Protein AF-0000000067791675 (afdb_homodimer)

Sequence (268 aa):
MSKIFNEELAVIEAAAIAYLTAFNRADIPAVIATYTDDGVLMGPGRPAAVGKDELAEVYLSVFETVGFDMAYEIKEVVQTSADWAFVRSATEGTETNKATGVVTPAAYQELFLLRKSATGSWQTARYCTSKISPMSKIFNEELAVIEAAAIAYLTAFNRADIPAVIATYTDDGVLMGPGRPAAVGKDELAEVYLSVFETVGFDMAYEIKEVVQTSADWAFVRSATEGTETNKATGVVTPAAYQELFLLRKSATGSWQTARYCTSKISP

Organism: Pectobacterium atrosepticum (strain SCRI 1043 / ATCC BAA-672) (NCBI:txid218491)

Solvent-accessible surface area (backbone atoms only — not comparable to full-atom values): 13708 Å² total; per-residue (Å²): 128,77,79,72,76,55,63,65,56,56,54,50,46,47,40,55,47,48,32,56,53,22,53,50,65,65,35,61,71,56,36,54,66,34,35,36,75,74,14,32,41,35,40,64,63,38,75,70,27,66,22,56,70,43,39,51,53,51,53,50,54,49,57,67,45,37,43,62,51,64,47,77,44,80,74,47,73,45,75,74,43,98,45,34,31,38,36,35,36,35,33,39,40,36,35,28,37,59,88,78,63,52,72,42,68,37,32,37,40,39,42,36,34,31,35,45,44,97,88,65,49,59,22,34,38,38,36,34,31,16,45,22,50,121,127,76,81,72,77,56,63,64,55,54,53,53,47,47,38,55,47,48,31,55,54,21,54,50,66,66,34,61,71,56,35,55,66,33,34,36,76,72,13,32,41,35,40,65,62,38,73,70,28,67,20,55,70,42,39,52,54,50,52,51,54,49,58,68,45,37,42,60,52,62,47,77,45,81,73,48,72,46,75,75,43,97,45,33,31,39,36,34,35,35,35,39,40,37,35,27,35,60,88,78,62,53,73,44,63,35,32,38,39,38,43,37,33,30,37,45,45,96,88,65,48,60,22,34,37,37,37,35,32,17,46,24,48,119

pLDDT: mean 95.32, std 11.19, range [34.38, 99.0]

Structure (mmCIF, N/CA/C/O backbone):
data_AF-0000000067791675-model_v1
#
loop_
_entity.id
_entity.type
_entity.pdbx_description
1 polymer 'SnoaL-like domain-containing protein'
#
loop_
_atom_site.group_PDB
_atom_site.id
_atom_site.type_symbol
_atom_site.label_atom_id
_atom_site.label_alt_id
_atom_site.label_comp_id
_atom_site.label_asym_id
_atom_site.label_entity_id
_atom_site.label_seq_id
_atom_site.pdbx_P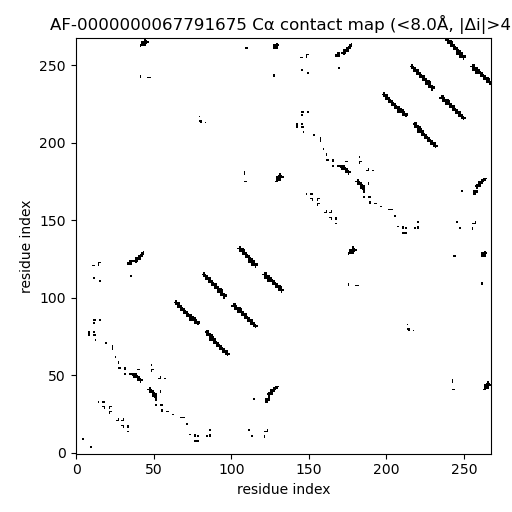DB_ins_code
_atom_site.Cartn_x
_atom_site.Cartn_y
_atom_site.Cartn_z
_atom_site.occupancy
_atom_site.B_iso_or_equiv
_atom_site.auth_seq_id
_atom_site.auth_comp_id
_atom_site.auth_asym_id
_atom_site.auth_atom_id
_atom_site.pdbx_PDB_model_num
ATOM 1 N N . MET A 1 1 ? -5.262 9.297 34.062 1 34.38 1 MET A N 1
ATOM 2 C CA . MET A 1 1 ? -5.359 10.242 32.969 1 34.38 1 MET A CA 1
ATOM 3 C C . MET A 1 1 ? -6.332 9.734 31.891 1 34.38 1 MET A C 1
ATOM 5 O O . MET A 1 1 ? -6.211 8.602 31.422 1 34.38 1 MET A O 1
ATOM 9 N N . SER A 1 2 ? -7.551 10.062 31.875 1 36.41 2 SER A N 1
ATOM 10 C CA . SER A 1 2 ? -8.688 9.562 31.094 1 36.41 2 SER A CA 1
ATOM 11 C C . SER A 1 2 ? -8.312 9.359 29.625 1 36.41 2 SER A C 1
ATOM 13 O O . SER A 1 2 ? -7.68 10.227 29.016 1 36.41 2 SER A O 1
ATOM 15 N 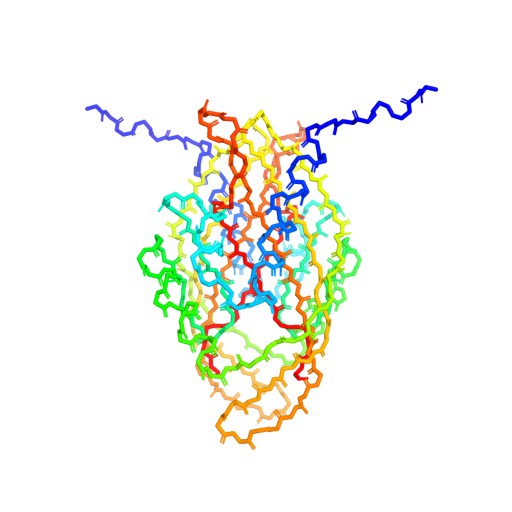N . LYS A 1 3 ? -7.84 8.258 29.156 1 43.16 3 LYS A N 1
ATOM 16 C CA . LYS A 1 3 ? -7.508 8.055 27.75 1 43.16 3 LYS A CA 1
ATOM 17 C C . LYS A 1 3 ? -8.398 8.898 26.844 1 43.16 3 LYS A C 1
ATOM 19 O O . LYS A 1 3 ? -9.609 8.672 26.781 1 43.16 3 LYS A O 1
ATOM 24 N N . ILE A 1 4 ? -8.367 10.305 26.875 1 47.31 4 ILE A N 1
ATOM 25 C CA . ILE A 1 4 ? -9.18 11.211 26.062 1 47.31 4 ILE A CA 1
ATOM 26 C C . ILE A 1 4 ? -9.469 10.57 24.719 1 47.31 4 ILE A C 1
ATOM 28 O O . ILE A 1 4 ? -8.547 10.18 23.984 1 47.31 4 ILE A O 1
ATOM 32 N N . PHE A 1 5 ? -10.586 9.906 24.656 1 56.88 5 PHE A N 1
ATOM 33 C CA . PHE A 1 5 ? -11.188 9.422 23.422 1 56.88 5 PHE A CA 1
ATOM 34 C C . PHE A 1 5 ? -11.031 10.445 22.312 1 56.88 5 PHE A C 1
ATOM 36 O O . PHE A 1 5 ? -11.484 11.578 22.438 1 56.88 5 PHE A O 1
ATOM 43 N N . ASN A 1 6 ? -9.805 10.422 21.547 1 78.56 6 ASN A N 1
ATOM 44 C CA . ASN A 1 6 ? -9.641 11.297 20.391 1 78.56 6 ASN A CA 1
ATOM 45 C C . ASN A 1 6 ? -10.719 11.047 19.344 1 78.56 6 ASN A C 1
ATOM 47 O O . ASN A 1 6 ? -10.625 10.094 18.562 1 78.56 6 ASN A O 1
ATOM 51 N N . GLU A 1 7 ? -11.867 11.633 19.562 1 89.62 7 GLU A N 1
ATOM 52 C CA . GLU A 1 7 ? -13.039 11.516 18.688 1 89.62 7 GLU A CA 1
ATOM 53 C C . GLU A 1 7 ? -12.633 11.531 17.219 1 89.62 7 GLU A C 1
ATOM 55 O O . GLU A 1 7 ? -13.219 10.812 16.406 1 89.62 7 GLU A O 1
ATOM 60 N N . GLU A 1 8 ? -11.641 12.211 16.938 1 94.06 8 GLU A N 1
ATOM 61 C CA . GLU A 1 8 ? -11.211 12.32 15.547 1 94.06 8 GLU A CA 1
ATOM 62 C C . GLU A 1 8 ? -10.633 11 15.047 1 94.06 8 GLU A C 1
ATOM 64 O O . GLU A 1 8 ? -10.875 10.594 13.914 1 94.06 8 GLU A O 1
ATOM 69 N N . LEU A 1 9 ? -9.875 10.305 15.906 1 97.12 9 LEU A N 1
ATOM 70 C CA . LEU A 1 9 ? -9.312 9.008 15.539 1 97.12 9 LEU A CA 1
ATOM 71 C C . LEU A 1 9 ? -10.414 7.984 15.297 1 97.12 9 LEU A C 1
ATOM 73 O O . LEU A 1 9 ? -10.297 7.137 14.414 1 97.12 9 LEU A O 1
ATOM 77 N N . ALA A 1 10 ? -11.422 8.086 16.094 1 97.06 10 ALA A N 1
ATOM 78 C CA . ALA A 1 10 ? -12.539 7.168 15.898 1 97.06 10 ALA A CA 1
ATOM 79 C C . ALA A 1 10 ? -13.219 7.398 14.555 1 97.06 10 ALA A C 1
ATOM 81 O O . ALA A 1 10 ? -13.656 6.449 13.898 1 97.06 10 ALA A O 1
ATOM 82 N N . VAL A 1 11 ? -13.375 8.609 14.125 1 97.31 11 VAL A N 1
ATOM 83 C CA . VAL A 1 11 ? -14.008 8.945 12.852 1 97.31 11 VAL A CA 1
ATOM 84 C C . VAL A 1 11 ? -13.117 8.477 11.703 1 97.31 11 VAL A C 1
ATOM 86 O O . VAL A 1 11 ? -13.617 7.965 10.695 1 97.31 11 VAL A O 1
ATOM 89 N N . ILE A 1 12 ? -11.812 8.633 11.82 1 98.5 12 ILE A N 1
ATOM 90 C CA . ILE A 1 12 ? -10.859 8.172 10.82 1 98.5 12 ILE A CA 1
ATOM 91 C C . ILE A 1 12 ? -10.945 6.652 10.688 1 98.5 12 ILE A C 1
ATOM 93 O O . ILE A 1 12 ? -11.031 6.125 9.57 1 98.5 12 ILE A O 1
ATOM 97 N N . GLU A 1 13 ? -10.93 6.008 11.828 1 98.69 13 GLU A N 1
ATOM 98 C CA . GLU A 1 13 ? -11.055 4.555 11.828 1 98.69 13 GLU A CA 1
ATOM 99 C C . GLU A 1 13 ? -12.359 4.117 11.156 1 98.69 13 GLU A C 1
ATOM 101 O O . GLU A 1 13 ? -12.367 3.17 10.367 1 98.69 13 GLU A O 1
ATOM 106 N N . ALA A 1 14 ? -13.422 4.75 11.445 1 98.56 14 ALA A N 1
ATOM 107 C CA . ALA A 1 14 ? -14.734 4.422 10.898 1 98.56 14 ALA A CA 1
ATOM 108 C C . ALA A 1 14 ? -14.75 4.566 9.383 1 98.56 14 ALA A C 1
ATOM 110 O O . ALA A 1 14 ? -15.43 3.812 8.688 1 98.56 14 ALA A O 1
ATOM 111 N N . ALA A 1 15 ? -14.023 5.523 8.859 1 98.81 15 ALA A N 1
ATOM 112 C CA . ALA A 1 15 ? -13.945 5.703 7.41 1 98.81 15 ALA A CA 1
ATOM 113 C C . ALA A 1 15 ? -13.312 4.488 6.738 1 98.81 15 ALA A C 1
ATOM 115 O O . ALA A 1 15 ? -13.789 4.023 5.699 1 98.81 15 ALA A O 1
ATOM 116 N N . ALA A 1 16 ? -12.258 3.998 7.332 1 98.88 16 ALA A N 1
ATOM 117 C CA . ALA A 1 16 ? -11.633 2.793 6.797 1 98.88 16 ALA A CA 1
ATOM 118 C C . ALA A 1 16 ? -12.555 1.586 6.941 1 98.88 16 ALA A C 1
ATOM 120 O O . ALA A 1 16 ? -12.672 0.775 6.02 1 98.88 16 ALA A O 1
ATOM 121 N N . ILE A 1 17 ? -13.234 1.521 8.07 1 98.88 17 ILE A N 1
ATOM 122 C CA . ILE A 1 17 ? -14.141 0.405 8.328 1 98.88 17 ILE A CA 1
ATOM 123 C C . ILE A 1 17 ? -15.305 0.446 7.348 1 98.88 17 ILE A C 1
ATOM 125 O O . ILE A 1 17 ? -15.773 -0.598 6.891 1 98.88 17 ILE A O 1
ATOM 129 N N . ALA A 1 18 ? -15.734 1.647 6.992 1 98.88 18 ALA A N 1
ATOM 130 C CA . ALA A 1 18 ? -16.812 1.778 6.008 1 98.88 18 ALA A CA 1
ATOM 131 C C . ALA A 1 18 ? -16.406 1.139 4.68 1 98.88 18 ALA A C 1
ATOM 133 O O . ALA A 1 18 ? -17.219 0.465 4.039 1 98.88 18 ALA A O 1
ATOM 134 N N . TYR A 1 19 ? -15.203 1.343 4.281 1 98.94 19 TYR A N 1
ATOM 135 C CA . TYR A 1 19 ? -14.703 0.689 3.078 1 98.94 19 TYR A CA 1
ATOM 136 C C . TYR A 1 19 ? -14.734 -0.827 3.229 1 98.94 19 TYR A C 1
ATOM 138 O O . TYR A 1 19 ? -15.273 -1.531 2.375 1 98.94 19 TYR A O 1
ATOM 146 N N . LEU A 1 20 ? -14.133 -1.307 4.305 1 98.81 20 LEU A N 1
ATOM 147 C CA . LE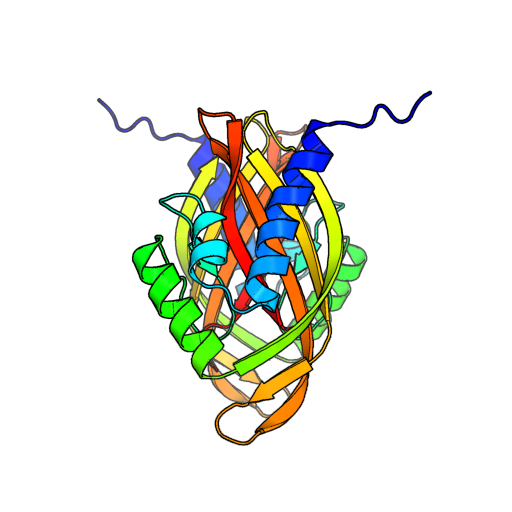U A 1 20 ? -13.992 -2.742 4.527 1 98.81 20 LEU A CA 1
ATOM 148 C C . LEU A 1 20 ? -15.359 -3.416 4.578 1 98.81 20 LEU A C 1
ATOM 150 O O . LEU A 1 20 ? -15.539 -4.512 4.039 1 98.81 20 LEU A O 1
ATOM 154 N N . THR A 1 21 ? -16.297 -2.764 5.152 1 98.62 21 THR A N 1
ATOM 155 C CA . THR A 1 21 ? -17.656 -3.279 5.27 1 98.62 21 THR A CA 1
ATOM 156 C C . THR A 1 21 ? -18.344 -3.299 3.91 1 98.62 21 THR A C 1
ATOM 158 O O . THR A 1 21 ? -18.969 -4.297 3.535 1 98.62 21 THR A O 1
ATOM 161 N N . ALA A 1 22 ? -18.219 -2.18 3.152 1 98.81 22 ALA A N 1
ATOM 162 C CA . ALA A 1 22 ? -18.797 -2.107 1.813 1 98.81 22 ALA A CA 1
ATOM 163 C C . ALA A 1 22 ? -18.172 -3.148 0.888 1 98.81 22 ALA A C 1
ATOM 165 O O . ALA A 1 22 ? -18.875 -3.766 0.08 1 98.81 22 ALA A O 1
ATOM 166 N N . PHE A 1 23 ? -16.891 -3.336 1.011 1 98.69 23 PHE A N 1
ATOM 167 C CA . PHE A 1 23 ? -16.172 -4.309 0.198 1 98.69 23 PHE A CA 1
ATOM 168 C C . PHE A 1 23 ? -16.688 -5.719 0.456 1 98.69 23 PHE A C 1
ATOM 170 O O . PHE A 1 23 ? -16.969 -6.469 -0.485 1 98.69 23 PHE A O 1
ATOM 177 N N . ASN A 1 24 ? -16.891 -6.031 1.715 1 97.44 24 ASN A N 1
ATOM 178 C CA . ASN A 1 24 ? -17.344 -7.363 2.092 1 97.44 24 ASN A CA 1
ATOM 179 C C . ASN A 1 24 ? -18.75 -7.645 1.576 1 97.44 24 ASN A C 1
ATOM 181 O O . ASN A 1 24 ? -19.109 -8.797 1.333 1 97.44 24 ASN A O 1
ATOM 185 N N . ARG A 1 25 ? -19.453 -6.617 1.322 1 97.25 25 ARG A N 1
ATOM 186 C CA . ARG A 1 25 ? -20.812 -6.734 0.81 1 97.25 25 ARG A CA 1
ATOM 187 C C . ARG A 1 25 ? -20.844 -6.629 -0.711 1 97.25 25 ARG A C 1
ATOM 189 O O . ARG A 1 25 ? -21.906 -6.68 -1.325 1 97.25 25 ARG A O 1
ATOM 196 N N . ALA A 1 26 ? -19.75 -6.406 -1.275 1 98.06 26 ALA A N 1
ATOM 197 C CA . ALA A 1 26 ? -19.609 -6.168 -2.711 1 98.06 26 ALA A CA 1
ATOM 198 C C . ALA A 1 26 ? -20.531 -5.039 -3.164 1 98.06 26 ALA A C 1
ATOM 200 O O . ALA A 1 26 ? -21.156 -5.129 -4.223 1 98.06 26 ALA A O 1
ATOM 201 N N . ASP A 1 27 ? -20.688 -4.086 -2.316 1 98.44 27 ASP A N 1
ATOM 202 C CA . ASP A 1 27 ? -21.484 -2.898 -2.588 1 98.44 27 ASP A CA 1
ATOM 203 C C . ASP A 1 27 ? -20.656 -1.816 -3.275 1 98.44 27 ASP A C 1
ATOM 205 O O . ASP A 1 27 ? -20.109 -0.935 -2.613 1 98.44 27 ASP A O 1
ATOM 209 N N . ILE A 1 28 ? -20.656 -1.814 -4.594 1 98.62 28 ILE A N 1
ATOM 210 C CA . ILE A 1 28 ? -19.719 -1.013 -5.375 1 98.62 28 ILE A CA 1
ATOM 211 C C . ILE A 1 28 ? -19.984 0.471 -5.137 1 98.62 28 ILE A C 1
ATOM 213 O O . ILE A 1 28 ? -19.062 1.233 -4.836 1 98.62 28 ILE A O 1
ATOM 217 N N . PRO A 1 29 ? -21.219 0.97 -5.203 1 98.69 29 PRO A N 1
ATOM 218 C CA . PRO A 1 29 ? -21.453 2.391 -4.934 1 98.69 29 PRO A CA 1
ATOM 219 C C . PRO A 1 29 ? -20.953 2.822 -3.561 1 98.69 29 PRO A C 1
ATOM 221 O O . PRO A 1 29 ? -20.375 3.9 -3.424 1 98.69 29 PRO A O 1
ATOM 224 N N . ALA A 1 30 ? -21.141 1.99 -2.559 1 98.81 30 ALA A N 1
ATOM 225 C CA . ALA A 1 30 ? -20.688 2.322 -1.211 1 98.81 30 ALA A CA 1
ATOM 226 C C . ALA A 1 30 ? -19.156 2.352 -1.136 1 98.81 30 ALA A C 1
ATOM 228 O O . ALA A 1 30 ? -18.578 3.201 -0.455 1 98.81 30 ALA A O 1
ATOM 229 N N . VAL A 1 31 ? -18.5 1.402 -1.82 1 98.88 31 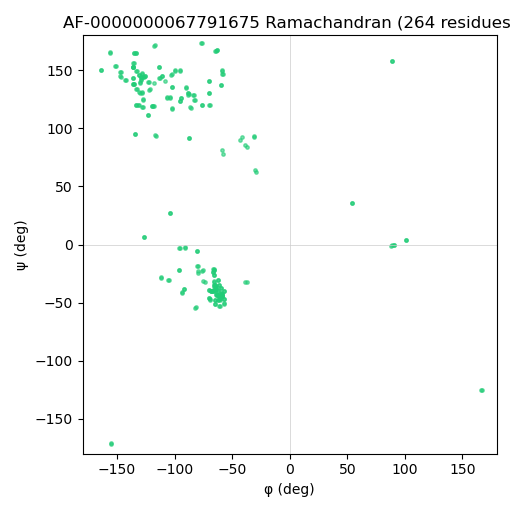VAL A N 1
ATOM 230 C CA . VAL A 1 31 ? -17.047 1.381 -1.867 1 98.88 31 VAL A CA 1
ATOM 231 C C . VAL A 1 31 ? -16.531 2.674 -2.494 1 98.88 31 VAL A C 1
ATOM 233 O O . VAL A 1 31 ? -15.672 3.354 -1.918 1 98.88 31 VAL A O 1
ATOM 236 N N . ILE A 1 32 ? -17.094 3.045 -3.58 1 98.88 32 ILE A N 1
ATOM 237 C CA . ILE A 1 32 ? -16.641 4.207 -4.336 1 98.88 32 ILE A CA 1
ATOM 238 C C . ILE A 1 32 ? -16.859 5.477 -3.51 1 98.88 32 ILE A C 1
ATOM 240 O O . ILE A 1 32 ? -16.031 6.387 -3.539 1 98.88 32 ILE A O 1
ATOM 244 N N . ALA A 1 33 ? -17.891 5.508 -2.762 1 98.38 33 ALA A N 1
ATOM 245 C CA . ALA A 1 33 ? -18.219 6.676 -1.95 1 98.38 33 ALA A CA 1
ATOM 246 C C . ALA A 1 33 ? -17.188 6.91 -0.862 1 98.38 33 ALA A C 1
ATOM 248 O O . ALA A 1 33 ? -17.078 8.016 -0.321 1 98.38 33 ALA A O 1
ATOM 249 N N . THR A 1 34 ? -16.438 5.875 -0.514 1 98.75 34 THR A N 1
ATOM 250 C CA . THR A 1 34 ? -15.445 6.012 0.542 1 98.75 34 THR A CA 1
ATOM 251 C C . THR A 1 34 ? -14.172 6.664 0.003 1 98.75 34 THR A C 1
ATOM 253 O O . THR A 1 34 ? -13.273 7.02 0.771 1 98.75 34 THR A O 1
ATOM 256 N N . TYR A 1 35 ? -14.094 6.898 -1.311 1 98.81 35 TYR A N 1
ATOM 257 C CA . TYR A 1 35 ? -12.898 7.473 -1.925 1 98.81 35 TYR A CA 1
ATOM 258 C C . TYR A 1 35 ? -13.078 8.969 -2.166 1 98.81 35 TYR A C 1
ATOM 260 O O . TYR A 1 35 ? -14.195 9.438 -2.391 1 98.81 35 TYR A O 1
ATOM 268 N N . THR A 1 36 ? -11.953 9.672 -2.109 1 98.62 36 THR A N 1
ATOM 269 C CA . THR A 1 36 ? -11.914 11.016 -2.68 1 98.62 36 THR A CA 1
ATOM 270 C C . THR A 1 36 ? -12.117 10.961 -4.191 1 98.62 36 THR A C 1
ATOM 272 O O . THR A 1 36 ? -12.008 9.898 -4.805 1 98.62 36 THR A O 1
ATOM 275 N N . ASP A 1 37 ? -12.375 12.117 -4.809 1 97.56 37 ASP A N 1
ATOM 276 C CA . ASP A 1 37 ? -12.602 12.18 -6.246 1 97.56 37 ASP A CA 1
ATOM 277 C C . ASP A 1 37 ? -11.367 11.719 -7.02 1 97.56 37 ASP A C 1
ATOM 279 O O . ASP A 1 37 ? -11.492 11.125 -8.094 1 97.56 37 ASP A O 1
ATOM 283 N N . ASP A 1 38 ? -10.219 11.953 -6.43 1 98.19 38 ASP A N 1
ATOM 284 C CA . ASP A 1 38 ? -8.969 11.555 -7.059 1 98.19 38 ASP A CA 1
ATOM 285 C C . ASP A 1 38 ? -8.391 10.305 -6.395 1 98.19 38 ASP A C 1
ATOM 287 O O . ASP A 1 38 ? -7.172 10.125 -6.348 1 98.19 38 ASP A O 1
ATOM 291 N N . GLY A 1 39 ? -9.195 9.484 -5.824 1 98.81 39 GLY A N 1
ATOM 292 C CA . GLY A 1 39 ? -8.75 8.281 -5.145 1 98.81 39 GLY A CA 1
ATOM 293 C C . GLY A 1 39 ? -7.973 7.34 -6.051 1 98.81 39 GLY A C 1
ATOM 294 O O . GLY A 1 39 ? -8.219 7.289 -7.258 1 98.81 39 GLY A O 1
ATOM 295 N N . VAL A 1 40 ? -7.039 6.609 -5.469 1 98.94 40 VAL A N 1
ATOM 296 C CA . VAL A 1 40 ? -6.215 5.648 -6.195 1 98.94 40 VAL A CA 1
ATOM 297 C C . VAL A 1 40 ? -6.215 4.309 -5.465 1 98.94 40 VAL A C 1
ATOM 299 O O . VAL A 1 40 ? -5.992 4.254 -4.254 1 98.94 40 VAL A O 1
ATOM 302 N N . LEU A 1 41 ? -6.477 3.262 -6.199 1 98.94 41 LEU A N 1
ATOM 303 C CA . LEU A 1 41 ? -6.363 1.894 -5.703 1 98.94 41 LEU A CA 1
ATOM 304 C C . LEU A 1 41 ? -5.133 1.205 -6.281 1 98.94 41 LEU A C 1
ATOM 306 O O . LEU A 1 41 ? -4.918 1.219 -7.496 1 98.94 41 LEU A O 1
ATOM 310 N N . MET A 1 42 ? -4.344 0.694 -5.395 1 98.88 42 MET A N 1
ATOM 311 C CA . MET A 1 42 ? -3.223 -0.179 -5.723 1 98.88 42 MET A CA 1
ATOM 312 C C . MET A 1 42 ? -3.426 -1.571 -5.137 1 98.88 42 MET A C 1
ATOM 314 O O . MET A 1 42 ? -3.092 -1.812 -3.973 1 98.88 42 MET A O 1
ATOM 318 N N . GLY A 1 43 ? -4.008 -2.455 -5.949 1 97.88 43 GLY A N 1
ATOM 319 C CA . GLY A 1 43 ? -4.285 -3.824 -5.543 1 97.88 43 GLY A CA 1
ATOM 320 C C . GLY A 1 43 ? -3.539 -4.855 -6.367 1 97.88 43 GLY A C 1
ATOM 321 O O . GLY A 1 43 ? -2.934 -4.52 -7.391 1 97.88 43 GLY A O 1
ATOM 322 N N . PRO A 1 44 ? -3.619 -6.074 -5.934 1 96.38 44 PRO A N 1
ATOM 323 C CA . PRO A 1 44 ? -2.879 -7.117 -6.648 1 96.38 44 PRO A CA 1
ATOM 324 C C . PRO A 1 44 ? -3.471 -7.426 -8.023 1 96.38 44 PRO A C 1
ATOM 326 O O . PRO A 1 44 ? -4.691 -7.375 -8.195 1 96.38 44 PRO A O 1
ATOM 329 N N . GLY A 1 45 ? -2.57 -7.656 -8.977 1 95.25 45 GLY A N 1
ATOM 330 C CA . GLY A 1 45 ? -2.945 -8.281 -10.234 1 95.25 45 GLY A CA 1
ATOM 331 C C . GLY A 1 45 ? -3.342 -7.285 -11.305 1 95.25 45 GLY A C 1
ATOM 332 O O . GLY A 1 45 ? -3.699 -7.668 -12.422 1 95.25 45 GLY A O 1
ATOM 333 N N . ARG A 1 46 ? -3.312 -6.031 -11.008 1 95.44 46 ARG A N 1
ATOM 334 C CA . ARG A 1 46 ? -3.725 -5.004 -11.953 1 95.44 46 ARG A CA 1
ATOM 335 C C . ARG A 1 46 ? -2.996 -3.691 -11.695 1 95.44 46 ARG A C 1
ATOM 337 O O . ARG A 1 46 ? -2.615 -3.4 -10.562 1 95.44 46 ARG A O 1
ATOM 344 N N . PRO A 1 47 ? -2.85 -2.879 -12.727 1 97.19 47 PRO A N 1
ATOM 345 C CA . PRO A 1 47 ? -2.303 -1.539 -12.5 1 97.19 47 PRO A CA 1
ATOM 346 C C . PRO A 1 47 ? -3.195 -0.683 -11.602 1 97.19 47 PRO A C 1
ATOM 348 O O . PRO A 1 47 ? -4.359 -1.025 -11.375 1 97.19 47 PRO A O 1
ATOM 351 N N . ALA A 1 48 ? -2.65 0.409 -11.164 1 98.69 48 ALA A N 1
ATOM 352 C CA . ALA A 1 48 ? -3.402 1.321 -10.305 1 98.69 48 ALA A CA 1
ATOM 353 C C . ALA A 1 48 ? -4.656 1.829 -11.008 1 98.69 48 ALA A C 1
ATOM 355 O O . ALA A 1 48 ? -4.625 2.139 -12.203 1 98.69 48 ALA A O 1
ATOM 356 N N . ALA A 1 49 ? -5.777 1.883 -10.289 1 98.75 49 ALA A N 1
ATOM 357 C CA . ALA A 1 49 ? -6.984 2.568 -10.734 1 98.75 49 ALA A CA 1
ATOM 358 C C . ALA A 1 49 ? -7.039 3.994 -10.195 1 98.75 49 ALA A C 1
ATOM 360 O O . ALA A 1 49 ? -6.945 4.211 -8.984 1 98.75 49 ALA A O 1
ATOM 361 N N . VAL A 1 50 ? -7.211 4.914 -11.094 1 98.81 50 VAL A N 1
ATOM 362 C CA . VAL A 1 50 ? -7.129 6.32 -10.711 1 98.81 50 VAL A CA 1
ATOM 363 C C . VAL A 1 50 ? -8.453 7.016 -11.016 1 98.81 50 VAL A C 1
ATOM 365 O O . VAL A 1 50 ? -8.867 7.09 -12.172 1 98.81 50 VAL A O 1
ATOM 368 N N . GLY A 1 51 ? -9.031 7.52 -9.945 1 98.75 51 GLY A N 1
ATOM 369 C CA . GLY A 1 51 ? -10.305 8.203 -10.109 1 98.75 51 GLY A CA 1
ATOM 370 C C . GLY A 1 51 ? -11.5 7.277 -10 1 98.75 51 GLY A C 1
ATOM 371 O O . GLY A 1 51 ? -11.375 6.07 -10.211 1 98.75 51 GLY A O 1
ATOM 372 N N . LYS A 1 52 ? -12.648 7.879 -9.68 1 98.5 52 LYS A N 1
ATOM 373 C CA . LYS A 1 52 ? -13.828 7.113 -9.312 1 98.5 52 LYS A CA 1
ATOM 374 C C . LYS A 1 52 ? -14.352 6.297 -10.492 1 98.5 52 LYS A C 1
ATOM 376 O O . LYS A 1 52 ? -14.883 5.199 -10.305 1 98.5 52 LYS A O 1
ATOM 381 N N . ASP A 1 53 ? -14.188 6.785 -11.703 1 98.31 53 ASP A N 1
ATOM 382 C CA . ASP A 1 53 ? -14.633 6.016 -12.867 1 98.31 53 ASP A CA 1
ATOM 383 C C . ASP A 1 53 ? -13.828 4.727 -13.008 1 98.31 53 ASP A C 1
ATOM 385 O O . ASP A 1 53 ? -14.398 3.646 -13.164 1 98.31 53 ASP A O 1
ATOM 389 N N . GLU A 1 54 ? -12.516 4.84 -12.992 1 98.75 54 GLU A N 1
ATOM 390 C CA . GLU A 1 54 ? -11.68 3.65 -13.086 1 98.75 54 GLU A CA 1
ATOM 391 C C . GLU A 1 54 ? -11.883 2.738 -11.875 1 98.75 54 GLU A C 1
ATOM 393 O O . GLU A 1 54 ? -11.867 1.513 -12.008 1 98.75 54 GLU A O 1
ATOM 398 N N . LEU A 1 55 ? -12.031 3.32 -10.727 1 98.88 55 LEU A N 1
ATOM 399 C CA . LEU A 1 55 ? -12.305 2.533 -9.531 1 98.88 55 LEU A CA 1
ATOM 400 C C . LEU A 1 55 ? -13.562 1.686 -9.711 1 98.88 55 LEU A C 1
ATOM 402 O O . LEU A 1 55 ? -13.562 0.491 -9.406 1 98.88 55 LEU A O 1
ATOM 406 N N . ALA A 1 56 ? -14.594 2.314 -10.211 1 98.69 56 ALA A N 1
ATOM 407 C CA . ALA A 1 56 ? -15.844 1.593 -10.414 1 98.69 56 ALA A CA 1
ATOM 408 C C . ALA A 1 56 ? -15.648 0.4 -11.344 1 98.69 56 ALA A C 1
ATOM 410 O O . ALA A 1 56 ? -16.156 -0.693 -11.086 1 98.69 56 ALA A O 1
ATOM 411 N N . GLU A 1 57 ? -14.906 0.602 -12.398 1 98.56 57 GLU A N 1
ATOM 412 C CA . GLU A 1 57 ? -14.648 -0.466 -13.359 1 98.56 57 GLU A CA 1
ATOM 413 C C . GLU A 1 57 ? -13.859 -1.604 -12.719 1 98.56 57 GLU A C 1
ATOM 415 O O . GLU A 1 57 ? -14.172 -2.779 -12.93 1 98.56 57 GLU A O 1
ATOM 420 N N . VAL A 1 58 ? -12.891 -1.29 -11.961 1 98.56 58 VAL A N 1
ATOM 421 C CA . VAL A 1 58 ? -12.008 -2.289 -11.359 1 98.56 58 VAL A CA 1
ATOM 422 C C . VAL A 1 58 ? -12.773 -3.088 -10.305 1 98.56 58 VAL A C 1
ATOM 424 O O . VAL A 1 58 ? -12.695 -4.316 -10.273 1 98.56 58 VAL A O 1
ATOM 427 N N . TYR A 1 59 ? -13.508 -2.428 -9.445 1 98.75 59 TYR A N 1
ATOM 428 C CA . TYR A 1 59 ? -14.234 -3.148 -8.414 1 98.75 59 TYR A CA 1
ATOM 429 C C . TYR A 1 59 ? -15.32 -4.027 -9.023 1 98.75 59 TYR A C 1
ATOM 431 O O . TYR A 1 59 ? -15.586 -5.129 -8.539 1 98.75 59 TYR A O 1
ATOM 439 N N . LEU A 1 60 ? -15.953 -3.52 -10.086 1 98.5 60 LEU A N 1
ATOM 440 C CA . LEU A 1 60 ? -16.906 -4.363 -10.797 1 98.5 60 LEU A CA 1
ATOM 441 C C . LEU A 1 60 ? -16.234 -5.648 -11.281 1 98.5 60 LEU A C 1
ATOM 443 O O . LEU A 1 60 ? -16.766 -6.742 -11.055 1 98.5 60 LEU A O 1
ATOM 447 N N . SER A 1 61 ? -15.156 -5.477 -11.922 1 98.06 61 SER A N 1
ATOM 448 C CA . SER A 1 61 ? -14.414 -6.625 -12.445 1 98.06 61 SER A CA 1
ATOM 449 C C . SER A 1 61 ? -14.016 -7.578 -11.328 1 98.06 61 SER A C 1
ATOM 451 O O . SER A 1 61 ? -14.148 -8.797 -11.461 1 98.06 61 SER A O 1
ATOM 453 N N . VAL A 1 62 ? -13.523 -7.082 -10.195 1 97.81 62 VAL A N 1
ATOM 454 C CA . VAL A 1 62 ? -13.102 -7.887 -9.055 1 97.81 62 VAL A CA 1
ATOM 455 C C . VAL A 1 62 ? -14.281 -8.688 -8.516 1 97.81 62 VAL A C 1
ATOM 457 O O . VAL A 1 62 ? -14.195 -9.906 -8.359 1 97.81 62 VAL A O 1
ATOM 460 N N . PHE A 1 63 ? -15.383 -8.086 -8.359 1 98.25 63 PHE A N 1
ATOM 461 C CA . PHE A 1 63 ? -16.516 -8.727 -7.695 1 98.25 63 PHE A CA 1
ATOM 462 C C . PHE A 1 63 ? -17.25 -9.656 -8.656 1 98.25 63 PHE A C 1
ATOM 464 O O . PHE A 1 63 ? -18 -10.531 -8.219 1 98.25 63 PHE A O 1
ATOM 471 N N . GLU A 1 64 ? -17.031 -9.477 -9.938 1 97.88 64 GLU A N 1
ATOM 472 C CA . GLU A 1 64 ? -17.578 -10.406 -10.922 1 97.88 64 GLU A CA 1
ATOM 473 C C . GLU A 1 64 ? -16.781 -11.711 -10.953 1 97.88 64 GLU A C 1
ATOM 475 O O . GLU A 1 64 ? -17.312 -12.758 -11.32 1 97.88 64 GLU A O 1
ATOM 480 N N . THR A 1 65 ? -15.602 -11.633 -10.516 1 97.44 65 THR A N 1
ATOM 481 C CA . THR A 1 65 ? -14.711 -12.773 -10.68 1 97.44 65 THR A CA 1
ATOM 482 C C . THR A 1 65 ? -14.523 -13.508 -9.352 1 97.44 65 THR A C 1
ATOM 484 O O . THR A 1 65 ? -14.383 -14.734 -9.328 1 97.44 65 THR A O 1
ATOM 487 N N . VAL A 1 66 ? -14.602 -12.773 -8.289 1 97.5 66 VAL A N 1
ATOM 488 C CA . VAL A 1 66 ? -14.25 -13.359 -6.996 1 97.5 66 VAL A CA 1
ATOM 489 C C . VAL A 1 66 ? -15.273 -12.945 -5.941 1 97.5 66 VAL A C 1
ATOM 491 O O . VAL A 1 66 ? -15.688 -11.781 -5.895 1 97.5 66 VAL A O 1
ATOM 494 N N . GLY A 1 67 ? -15.664 -13.859 -5.113 1 97.94 67 GLY A N 1
ATOM 495 C CA . GLY A 1 67 ? -16.375 -13.586 -3.879 1 97.94 67 GLY A CA 1
ATOM 496 C C . GLY A 1 67 ? -15.477 -13.508 -2.664 1 97.94 67 GLY A C 1
ATOM 497 O O . GLY A 1 67 ? -14.453 -14.195 -2.602 1 97.94 67 GLY A O 1
ATOM 498 N N . PHE A 1 68 ? -15.953 -12.648 -1.681 1 97.75 68 PHE A N 1
ATOM 499 C CA . PHE A 1 68 ? -15.148 -12.477 -0.477 1 97.75 68 PHE A CA 1
ATOM 500 C C . PHE A 1 68 ? -16 -12.648 0.774 1 97.75 68 PHE A C 1
ATOM 502 O O . PHE A 1 68 ? -17.141 -12.203 0.819 1 97.75 68 PHE A O 1
ATOM 509 N N . ASP A 1 69 ? -15.453 -13.297 1.73 1 97.81 69 ASP A N 1
ATOM 510 C CA . ASP A 1 69 ? -15.938 -13.359 3.105 1 97.81 69 ASP A CA 1
ATOM 511 C C . ASP A 1 69 ? -14.797 -13.164 4.098 1 97.81 69 ASP A C 1
ATOM 513 O O . ASP A 1 69 ? -14.133 -14.125 4.496 1 97.81 69 ASP A O 1
ATOM 517 N N . MET A 1 70 ? -14.695 -11.898 4.496 1 97.44 70 MET A N 1
ATOM 518 C CA . MET A 1 70 ? -13.469 -11.516 5.203 1 97.44 70 MET A CA 1
ATOM 519 C C . MET A 1 70 ? -13.797 -10.836 6.527 1 97.44 70 MET A C 1
ATOM 521 O O . MET A 1 70 ? -14.75 -10.055 6.609 1 97.44 70 MET A O 1
ATOM 525 N N . ALA A 1 71 ? -12.992 -11.086 7.488 1 98.38 71 ALA A N 1
ATOM 526 C CA . ALA A 1 71 ? -12.961 -10.32 8.727 1 98.38 71 ALA A CA 1
ATOM 527 C C . ALA A 1 71 ? -11.781 -9.352 8.742 1 98.38 71 ALA A C 1
ATOM 529 O O . ALA A 1 71 ? -10.719 -9.641 8.188 1 98.38 71 ALA A O 1
ATOM 530 N N . TYR A 1 72 ? -12.031 -8.203 9.383 1 98.5 72 TYR A N 1
ATOM 531 C CA . TYR A 1 72 ? -10.953 -7.223 9.398 1 98.5 72 TYR A CA 1
ATOM 532 C C . TYR A 1 72 ? -10.414 -7.023 10.812 1 98.5 72 TYR A C 1
ATOM 534 O O . TYR A 1 72 ? -11.125 -7.289 11.789 1 98.5 72 TYR A O 1
ATOM 542 N N . GLU A 1 73 ? -9.219 -6.656 10.891 1 98.62 73 GLU A N 1
ATOM 543 C CA . GLU A 1 73 ? -8.547 -6.145 12.078 1 98.62 73 GLU A CA 1
ATOM 544 C C . GLU A 1 73 ? -7.859 -4.812 11.797 1 98.62 73 GLU A C 1
ATOM 546 O O . GLU A 1 73 ? -7.074 -4.703 10.852 1 98.62 73 GLU A O 1
ATOM 551 N N . ILE A 1 74 ? -8.211 -3.838 12.594 1 98.88 74 ILE A N 1
ATOM 552 C CA . ILE A 1 74 ? -7.508 -2.564 12.484 1 98.88 74 ILE A CA 1
ATOM 553 C C . ILE A 1 74 ? -6.199 -2.627 13.266 1 98.88 74 ILE A C 1
ATOM 555 O O . ILE A 1 74 ? -6.199 -2.922 14.461 1 98.88 74 ILE A O 1
ATOM 559 N N . LYS A 1 75 ? -5.121 -2.35 12.602 1 98.88 75 LYS A N 1
ATOM 560 C CA . LYS A 1 75 ? -3.803 -2.467 13.219 1 98.88 75 LYS A CA 1
ATOM 561 C C . LYS A 1 75 ? -3.367 -1.143 13.836 1 98.88 75 LYS A C 1
ATOM 563 O O . LYS A 1 75 ? -2.736 -1.125 14.898 1 98.88 75 LYS A O 1
ATOM 568 N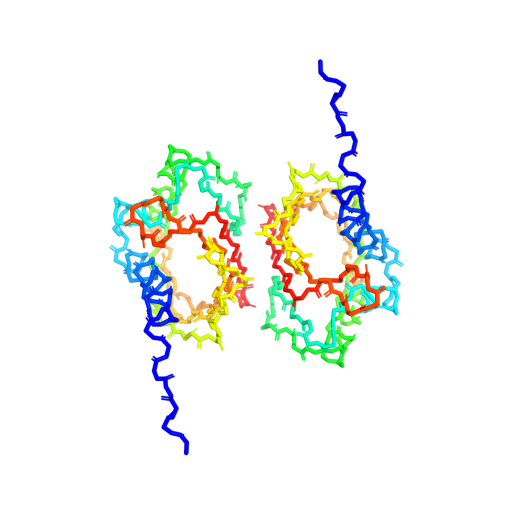 N . GLU A 1 76 ? -3.674 -0.022 13.188 1 98.81 76 GLU A N 1
ATOM 569 C CA . GLU A 1 76 ? -3.35 1.301 13.711 1 98.81 76 GLU A CA 1
ATOM 570 C C . GLU A 1 76 ? -4.145 2.389 12.992 1 98.81 76 GLU A C 1
ATOM 572 O O . GLU A 1 76 ? -4.559 2.207 11.844 1 98.81 76 GLU A O 1
ATOM 577 N N . VAL A 1 77 ? -4.426 3.451 13.672 1 98.81 77 VAL A N 1
ATOM 578 C CA . VAL A 1 77 ? -5.027 4.695 13.203 1 98.81 77 VAL A CA 1
ATOM 579 C C . VAL A 1 77 ? -4.164 5.879 13.633 1 98.81 77 VAL A C 1
ATOM 581 O O . VAL A 1 77 ? -3.943 6.094 14.828 1 98.81 77 VAL A O 1
ATOM 584 N N . VAL A 1 78 ? -3.648 6.609 12.609 1 98.5 78 VAL A N 1
ATOM 585 C CA . VAL A 1 78 ? -2.752 7.719 12.922 1 98.5 78 VAL A CA 1
ATOM 586 C C . VAL A 1 78 ? -3.184 8.969 12.164 1 98.5 78 VAL A C 1
ATOM 588 O O . VAL A 1 78 ? -3.283 8.953 10.93 1 98.5 78 VAL A O 1
ATOM 591 N N . GLN A 1 79 ? -3.488 9.984 12.859 1 98.06 79 GLN A N 1
ATOM 592 C CA . GLN A 1 79 ? -3.699 11.289 12.234 1 98.06 79 GLN A CA 1
ATOM 593 C C . GLN A 1 79 ? -2.383 12.039 12.078 1 98.06 79 GLN A C 1
ATOM 595 O O . GLN A 1 79 ? -1.753 12.414 13.07 1 98.06 79 GLN A O 1
ATOM 600 N N . THR A 1 80 ? -1.995 12.312 10.852 1 98 80 THR A N 1
ATOM 601 C CA . THR A 1 80 ? -0.669 12.859 10.578 1 98 80 THR A CA 1
ATOM 602 C C . THR A 1 80 ? -0.723 14.375 10.453 1 98 80 THR A C 1
ATOM 604 O O . THR A 1 80 ? 0.31 15.047 10.523 1 98 80 THR A O 1
ATOM 607 N N . SER A 1 81 ? -1.85 14.938 10.172 1 97.19 81 SER A N 1
ATOM 608 C CA . SER A 1 81 ? -2.143 16.375 10.18 1 97.19 81 SER A CA 1
ATOM 609 C C . SER A 1 81 ? -3.629 16.625 10.398 1 97.19 81 SER A C 1
ATOM 611 O O . SER A 1 81 ? -4.395 15.695 10.656 1 97.19 81 SER A O 1
ATOM 613 N N . ALA A 1 82 ? -4.008 17.859 10.242 1 95.19 82 ALA A N 1
ATOM 614 C CA . ALA A 1 82 ? -5.418 18.203 10.398 1 95.19 82 ALA A CA 1
ATOM 615 C C . ALA A 1 82 ? -6.262 17.547 9.312 1 95.19 82 ALA A C 1
ATOM 617 O O . ALA A 1 82 ? -7.414 17.172 9.562 1 95.19 82 ALA A O 1
ATOM 618 N N . ASP A 1 83 ? -5.594 17.266 8.125 1 97.19 83 ASP A N 1
ATOM 619 C CA . ASP A 1 83 ? -6.438 16.828 7.008 1 97.19 83 ASP A CA 1
ATOM 620 C C . ASP A 1 83 ? -5.941 15.516 6.422 1 97.19 83 ASP A C 1
ATOM 622 O O . ASP A 1 83 ? -6.41 15.086 5.367 1 97.19 83 ASP A O 1
ATOM 626 N N . TRP A 1 84 ? -4.945 14.945 7.094 1 98.56 84 TRP A N 1
ATOM 627 C CA . TRP A 1 84 ? -4.453 13.672 6.582 1 98.56 84 TRP A CA 1
ATOM 628 C C . TRP A 1 84 ? -4.309 12.648 7.707 1 98.56 84 TRP A C 1
ATOM 630 O O . TRP A 1 84 ? -4.062 13.016 8.859 1 98.56 84 TRP A O 1
ATOM 640 N N . ALA A 1 85 ? -4.488 11.414 7.367 1 98.75 85 ALA A N 1
ATOM 641 C CA . ALA A 1 85 ? -4.348 10.281 8.281 1 98.75 85 ALA A CA 1
ATOM 642 C C . ALA A 1 85 ? -4.039 9 7.512 1 98.75 85 ALA A C 1
ATOM 644 O O . ALA A 1 85 ? -4.137 8.961 6.285 1 98.75 85 ALA A O 1
ATOM 645 N N . PHE A 1 86 ? -3.6 8 8.242 1 98.94 86 PHE A N 1
ATOM 646 C CA . PHE A 1 86 ? -3.533 6.68 7.633 1 98.94 86 PHE A CA 1
ATOM 647 C C . PHE A 1 86 ? -4.059 5.613 8.586 1 98.94 86 PHE A C 1
ATOM 649 O O . PHE A 1 86 ? -4.102 5.832 9.805 1 98.94 86 PHE A O 1
ATOM 656 N N . VAL A 1 87 ? -4.551 4.582 8.039 1 98.94 87 VAL A N 1
ATOM 657 C CA . VAL A 1 87 ? -5.02 3.395 8.75 1 98.94 87 VAL A CA 1
ATOM 658 C C . VAL A 1 87 ? -4.383 2.145 8.141 1 98.94 87 VAL A C 1
ATOM 660 O O . VAL A 1 87 ? -4.309 2.012 6.918 1 98.94 87 VAL A O 1
ATOM 663 N N . ARG A 1 88 ? -3.842 1.312 8.984 1 98.94 88 ARG A N 1
ATOM 664 C CA . ARG A 1 88 ? -3.449 -0.032 8.578 1 98.94 88 ARG A CA 1
ATOM 665 C C . ARG A 1 88 ? -4.461 -1.067 9.055 1 98.94 88 ARG A C 1
ATOM 667 O O . ARG A 1 88 ? -4.941 -0.993 10.188 1 98.94 88 ARG A O 1
ATOM 674 N N . SER A 1 89 ? -4.777 -1.918 8.203 1 98.88 89 SER A N 1
ATOM 675 C CA . SER A 1 89 ? -5.645 -3.033 8.562 1 98.88 89 SER A CA 1
ATOM 676 C C . SER A 1 89 ? -5.121 -4.348 7.996 1 98.88 89 SER A C 1
ATOM 678 O O . SER A 1 89 ? -4.184 -4.352 7.199 1 98.88 89 SER A O 1
ATOM 680 N N . ALA A 1 90 ? -5.641 -5.414 8.5 1 98.62 90 ALA A N 1
ATOM 681 C CA . ALA A 1 90 ? -5.504 -6.758 7.949 1 98.62 90 ALA A CA 1
ATOM 682 C C . ALA A 1 90 ? -6.863 -7.438 7.809 1 98.62 90 ALA A C 1
ATOM 684 O O . ALA A 1 90 ? -7.746 -7.242 8.648 1 98.62 90 ALA A O 1
ATOM 685 N N . THR A 1 91 ? -6.98 -8.156 6.75 1 98.31 91 THR A N 1
ATOM 686 C CA . THR A 1 91 ? -8.203 -8.922 6.531 1 98.31 91 THR A CA 1
ATOM 687 C C . THR A 1 91 ? -7.887 -10.391 6.297 1 98.31 91 THR A C 1
ATOM 689 O O . THR A 1 91 ? -6.832 -10.727 5.754 1 98.31 91 THR A O 1
ATOM 692 N N . GLU A 1 92 ? -8.773 -11.242 6.785 1 98 92 GLU A N 1
ATOM 693 C CA . GLU A 1 92 ? -8.625 -12.68 6.598 1 98 92 GLU A CA 1
ATOM 694 C C . GLU A 1 92 ? -9.977 -13.367 6.488 1 98 92 GLU A C 1
ATOM 696 O O . GLU A 1 92 ? -10.953 -12.93 7.109 1 98 92 GLU A O 1
ATOM 701 N N . GLY A 1 93 ? -9.992 -14.375 5.668 1 97.88 93 GLY A N 1
ATOM 702 C CA . GLY A 1 93 ? -11.188 -15.164 5.434 1 97.88 93 GLY A CA 1
ATOM 703 C C . GLY A 1 93 ? -11.078 -16.062 4.219 1 97.88 93 GLY A C 1
ATOM 704 O O . GLY A 1 93 ? -10.133 -16.844 4.102 1 97.88 93 GLY A O 1
ATOM 705 N N . THR A 1 94 ? -12.094 -15.875 3.303 1 98.12 94 THR A N 1
ATOM 706 C CA . THR A 1 94 ? -12.086 -16.75 2.129 1 98.12 94 THR A CA 1
ATOM 707 C C . THR A 1 94 ? -12.383 -15.945 0.863 1 98.12 94 THR A C 1
ATOM 709 O O . THR A 1 94 ? -13.023 -14.898 0.921 1 98.12 94 THR A O 1
ATOM 712 N N . GLU A 1 95 ? -11.859 -16.484 -0.216 1 97.38 95 GLU A N 1
ATOM 713 C CA . GLU A 1 95 ? -12.211 -16.094 -1.576 1 97.38 95 GLU A CA 1
ATOM 714 C C . GLU A 1 95 ? -12.93 -17.234 -2.309 1 97.38 95 GLU A C 1
ATOM 716 O O . GLU A 1 95 ? -12.586 -18.391 -2.141 1 97.38 95 GLU A O 1
ATOM 721 N N . THR A 1 96 ? -13.859 -16.828 -3.082 1 98.25 96 THR A N 1
ATOM 722 C CA . THR A 1 96 ? -14.547 -17.781 -3.943 1 98.25 96 THR A CA 1
ATOM 723 C C . THR A 1 96 ? -14.352 -17.422 -5.414 1 98.25 96 THR A C 1
ATOM 725 O O . THR A 1 96 ? -14.719 -16.328 -5.844 1 98.25 96 THR A O 1
ATOM 728 N N . ASN A 1 97 ? -13.742 -18.344 -6.164 1 98.12 97 ASN A N 1
ATOM 729 C CA . ASN A 1 97 ? -13.719 -18.188 -7.613 1 98.12 97 ASN A CA 1
ATOM 730 C C . ASN A 1 97 ? -15.102 -18.375 -8.227 1 98.12 97 ASN A C 1
ATOM 732 O O . ASN A 1 97 ? -15.648 -19.484 -8.195 1 98.12 97 ASN A O 1
ATOM 736 N N . LYS A 1 98 ? -15.594 -17.422 -8.859 1 97.88 98 LYS A N 1
ATOM 737 C CA . LYS A 1 98 ? -17 -17.484 -9.281 1 97.88 98 LYS A CA 1
ATOM 738 C C . LYS A 1 98 ? -17.156 -18.344 -10.539 1 97.88 98 LYS A C 1
ATOM 740 O O . LYS A 1 98 ? -18.219 -18.875 -10.797 1 97.88 98 LYS A O 1
ATOM 745 N N . ALA A 1 99 ? -16.125 -18.438 -11.25 1 97.94 99 ALA A N 1
ATOM 746 C CA . ALA A 1 99 ? -16.188 -19.266 -12.445 1 97.94 99 ALA A CA 1
ATOM 747 C C . ALA A 1 99 ? -16.188 -20.75 -12.094 1 97.94 99 ALA A C 1
ATOM 749 O O . ALA A 1 99 ? -16.891 -21.547 -12.719 1 97.94 99 ALA A O 1
ATOM 750 N N . THR A 1 100 ? -15.508 -21.141 -11.008 1 98.19 100 THR A N 1
ATOM 751 C CA . THR A 1 100 ? -15.32 -22.547 -10.695 1 98.19 100 THR A CA 1
ATOM 752 C C . THR A 1 100 ? -16.094 -22.922 -9.43 1 98.19 100 THR A C 1
ATOM 754 O O . THR A 1 100 ? -16.328 -24.109 -9.164 1 98.19 100 THR A O 1
ATOM 757 N N . GLY A 1 101 ? -16.281 -21.969 -8.555 1 97.94 101 GLY A N 1
ATOM 758 C CA . GLY A 1 101 ? -16.922 -22.219 -7.273 1 97.94 101 GLY A CA 1
ATOM 759 C C . GLY A 1 101 ? -15.945 -22.625 -6.188 1 97.94 101 GLY A C 1
ATOM 760 O O . GLY A 1 101 ? -16.344 -22.859 -5.043 1 97.94 101 GLY A O 1
ATOM 761 N N . VAL A 1 102 ? -14.68 -22.719 -6.516 1 98.12 102 VAL A N 1
ATOM 762 C CA . VAL A 1 102 ? -13.656 -23.156 -5.57 1 98.12 102 VAL A CA 1
ATOM 763 C C . VAL A 1 102 ? -13.445 -22.078 -4.504 1 98.12 102 VAL A C 1
ATOM 765 O O . VAL A 1 102 ? -13.32 -20.891 -4.824 1 98.12 102 VAL A O 1
ATOM 768 N N . VAL A 1 103 ? -13.461 -22.469 -3.195 1 98.06 103 VAL A N 1
ATOM 769 C CA . VAL A 1 103 ? -13.242 -21.609 -2.045 1 98.06 103 VAL A CA 1
ATOM 770 C C . VAL A 1 103 ? -11.836 -21.828 -1.486 1 98.06 103 VAL A C 1
ATOM 772 O O . VAL A 1 103 ? -11.445 -22.969 -1.226 1 98.06 103 VAL A O 1
ATOM 775 N N . THR A 1 104 ? -11.07 -20.781 -1.345 1 97.5 104 THR A N 1
ATOM 776 C CA . THR A 1 104 ? -9.727 -20.875 -0.8 1 97.5 104 THR A CA 1
ATOM 777 C C . THR A 1 104 ? -9.523 -19.859 0.322 1 97.5 104 THR A C 1
ATOM 779 O O . THR A 1 104 ? -10.109 -18.781 0.299 1 97.5 104 THR A O 1
ATOM 782 N N . PRO A 1 105 ? -8.766 -20.203 1.359 1 97.56 105 PRO A N 1
ATOM 783 C CA . PRO A 1 105 ? -8.398 -19.188 2.352 1 97.56 105 PRO A CA 1
ATOM 784 C C . PRO A 1 105 ? -7.645 -18 1.741 1 97.56 105 PRO A C 1
ATOM 786 O O . PRO A 1 105 ? -6.926 -18.172 0.755 1 97.56 105 PRO A O 1
ATOM 789 N N . ALA A 1 106 ? -7.891 -16.844 2.332 1 97.06 106 ALA A N 1
ATOM 790 C CA . ALA A 1 106 ? -7.203 -15.656 1.857 1 97.06 106 ALA A CA 1
ATOM 791 C C . ALA A 1 106 ? -6.941 -14.68 3.004 1 97.06 106 ALA A C 1
ATOM 793 O O . ALA A 1 106 ? -7.711 -14.617 3.963 1 97.06 106 ALA A O 1
ATOM 794 N N . ALA A 1 107 ? -5.883 -13.992 2.881 1 98.19 107 ALA A N 1
ATOM 795 C CA . ALA A 1 107 ? -5.508 -12.93 3.814 1 98.19 107 ALA A CA 1
ATOM 796 C C . ALA A 1 107 ? -4.855 -11.758 3.08 1 98.19 107 ALA A C 1
ATOM 798 O O . ALA A 1 107 ? -4.102 -11.961 2.127 1 98.19 107 ALA A O 1
ATOM 799 N N . TYR A 1 108 ? -5.176 -10.586 3.523 1 98.25 108 TYR A N 1
ATOM 800 C CA . TYR A 1 108 ? -4.633 -9.367 2.947 1 98.25 108 TYR A CA 1
ATOM 801 C C . TYR A 1 108 ? -4.152 -8.414 4.039 1 98.25 108 TYR A C 1
ATOM 803 O O . TYR A 1 108 ? -4.426 -8.625 5.219 1 98.25 108 TYR A O 1
ATOM 811 N N . GLN A 1 109 ? -3.375 -7.434 3.627 1 98.75 109 GLN A N 1
ATOM 812 C CA . GLN A 1 109 ? -2.967 -6.305 4.457 1 98.75 109 GLN A CA 1
ATOM 813 C C . GLN A 1 109 ? -3.09 -4.988 3.697 1 98.75 109 GLN A C 1
ATOM 815 O O . GLN A 1 109 ? -2.818 -4.93 2.496 1 98.75 109 GLN A O 1
ATOM 820 N N . GLU A 1 110 ? -3.594 -3.965 4.402 1 98.81 110 GLU A N 1
ATOM 821 C CA . GLU A 1 110 ? -4.004 -2.75 3.703 1 98.81 110 GLU A CA 1
ATOM 822 C C . GLU A 1 110 ? -3.371 -1.513 4.332 1 98.81 110 GLU A C 1
ATOM 824 O O . GLU A 1 110 ? -3.168 -1.461 5.547 1 98.81 110 GLU A O 1
ATOM 829 N N . LEU A 1 111 ? -3.088 -0.533 3.529 1 98.94 111 LEU A N 1
ATOM 830 C CA . LEU A 1 111 ? -2.715 0.822 3.92 1 98.94 111 LEU A CA 1
ATOM 831 C C . LEU A 1 111 ? -3.66 1.846 3.301 1 98.94 111 LEU A C 1
ATOM 833 O O . LEU A 1 111 ? -3.697 2.004 2.078 1 98.94 111 LEU A O 1
ATOM 837 N N . PHE A 1 112 ? -4.461 2.477 4.152 1 99 112 PHE A N 1
ATOM 838 C CA . PHE A 1 112 ? -5.328 3.584 3.766 1 99 112 PHE A CA 1
ATOM 839 C C . PHE A 1 112 ? -4.656 4.922 4.055 1 99 112 PHE A C 1
ATOM 841 O O . PHE A 1 112 ? -4.219 5.176 5.18 1 99 112 PHE A O 1
ATOM 848 N N . LEU A 1 113 ? -4.527 5.707 3.08 1 98.94 113 LEU A N 1
ATOM 849 C CA . LEU A 1 113 ? -4.238 7.125 3.273 1 98.94 113 LEU A CA 1
ATOM 850 C C . LEU A 1 113 ? -5.496 7.965 3.082 1 98.94 113 LEU A C 1
ATOM 852 O O . LEU A 1 113 ? -6.07 7.992 1.991 1 98.94 113 LEU A O 1
ATOM 856 N N . LEU A 1 114 ? -5.926 8.648 4.141 1 98.94 114 LEU A N 1
ATOM 857 C CA . LEU A 1 114 ? -7.207 9.352 4.137 1 98.94 114 LEU A CA 1
ATOM 858 C C . LEU A 1 114 ? -6.996 10.859 4.16 1 98.94 114 LEU A C 1
ATOM 860 O O . LEU A 1 114 ? -6.039 11.352 4.766 1 98.94 114 LEU A O 1
ATOM 864 N N . ARG A 1 115 ? -7.848 11.5 3.502 1 98.81 115 ARG A N 1
ATOM 865 C CA . ARG A 1 115 ? -7.875 12.961 3.471 1 98.81 115 ARG A CA 1
ATOM 866 C C . ARG A 1 115 ? -9.227 13.492 3.932 1 98.81 115 ARG A C 1
ATOM 868 O O . ARG A 1 115 ? -10.273 12.945 3.568 1 98.81 115 ARG A O 1
ATOM 875 N N . LYS A 1 116 ? -9.133 14.523 4.676 1 98 116 LYS A N 1
ATOM 876 C CA . LYS A 1 116 ? -10.352 15.18 5.152 1 98 116 LYS A CA 1
ATOM 877 C C . LYS A 1 116 ? -10.828 16.234 4.164 1 98 116 LYS A C 1
ATOM 879 O O . LYS A 1 116 ? -10.039 17.062 3.703 1 98 116 LYS A O 1
ATOM 884 N N . SER A 1 117 ? -12.086 16.172 3.832 1 95.56 117 SER A N 1
ATOM 885 C CA . SER A 1 117 ? -12.672 17.156 2.928 1 95.56 117 SER A CA 1
ATOM 886 C C . SER A 1 117 ? -12.922 18.484 3.643 1 95.56 117 SER A C 1
ATOM 888 O O . SER A 1 117 ? -12.805 18.562 4.867 1 95.56 117 SER A O 1
ATOM 890 N N . ALA A 1 118 ? -13.32 19.391 2.785 1 89.44 118 ALA A N 1
ATOM 891 C CA . ALA A 1 118 ? -13.664 20.703 3.332 1 89.44 118 ALA A CA 1
ATOM 892 C C . ALA A 1 118 ? -14.914 20.609 4.207 1 89.44 118 ALA A C 1
ATOM 894 O O . ALA A 1 118 ? -15.086 21.422 5.125 1 89.44 118 ALA A O 1
ATOM 895 N N . THR A 1 119 ? -15.734 19.609 3.973 1 90.44 119 THR A N 1
ATOM 896 C CA . THR A 1 119 ? -16.969 19.469 4.738 1 90.44 119 THR A CA 1
ATOM 897 C C . THR A 1 119 ? -16.734 18.594 5.973 1 90.44 119 THR A C 1
ATOM 899 O O . THR A 1 119 ? -17.656 18.344 6.746 1 90.44 119 THR A O 1
ATOM 902 N N . GLY A 1 120 ? -15.516 18.109 6.098 1 92.81 120 GLY A N 1
ATOM 903 C CA . GLY A 1 120 ? -15.148 17.438 7.332 1 92.81 120 GLY A CA 1
ATOM 904 C C . GLY A 1 120 ? -15.18 15.922 7.219 1 92.81 120 GLY A C 1
ATOM 905 O O . GLY A 1 120 ? -14.898 15.211 8.188 1 92.81 120 GLY A O 1
ATOM 906 N N . SER A 1 121 ? -15.43 15.391 6.094 1 96.5 121 SER A N 1
ATOM 907 C CA . SER A 1 121 ? -15.508 13.945 5.914 1 96.5 121 SER A CA 1
ATOM 908 C C . SER A 1 121 ? -14.156 13.359 5.547 1 96.5 121 SER A C 1
ATOM 910 O O . SER A 1 121 ? -13.422 13.93 4.734 1 96.5 121 SER A O 1
ATOM 912 N N . TRP A 1 122 ? -13.852 12.242 6.211 1 98.56 122 TRP A N 1
ATOM 913 C CA . TRP A 1 122 ? -12.641 11.508 5.867 1 98.56 122 TRP A CA 1
ATOM 914 C C . TRP A 1 122 ? -12.914 10.5 4.758 1 98.56 122 TRP A C 1
ATOM 916 O O . TRP A 1 122 ? -13.875 9.727 4.832 1 98.56 122 TRP A O 1
ATOM 926 N N . GLN A 1 123 ? -12.086 10.555 3.73 1 98.81 123 GLN A N 1
ATOM 927 C CA . GLN A 1 123 ? -12.188 9.617 2.613 1 98.81 123 GLN A CA 1
ATOM 928 C C . GLN A 1 123 ? -10.812 9.094 2.213 1 98.81 123 GLN A C 1
ATOM 930 O O . GLN A 1 123 ? -9.789 9.727 2.492 1 98.81 123 GLN A O 1
ATOM 935 N N . THR A 1 124 ? -10.844 7.973 1.619 1 98.94 124 THR A N 1
ATOM 936 C CA . THR A 1 124 ? -9.602 7.348 1.177 1 98.94 124 THR A CA 1
ATOM 937 C C . THR A 1 124 ? -9.07 8.031 -0.078 1 98.94 124 THR A C 1
ATOM 939 O O . THR A 1 124 ? -9.742 8.07 -1.108 1 98.94 124 THR A O 1
ATOM 942 N N . ALA A 1 125 ? -7.867 8.586 0.009 1 98.94 125 ALA A N 1
ATOM 943 C CA . ALA A 1 125 ? -7.215 9.227 -1.13 1 98.94 125 ALA A CA 1
ATOM 944 C C . ALA A 1 125 ? -6.297 8.25 -1.855 1 98.94 125 ALA A C 1
ATOM 946 O O . ALA A 1 125 ? -6.23 8.242 -3.088 1 98.94 125 ALA A O 1
ATOM 947 N N . ARG A 1 126 ? -5.555 7.426 -1.165 1 98.94 126 ARG A N 1
ATOM 948 C CA . ARG A 1 126 ? -4.711 6.344 -1.661 1 98.94 126 ARG A CA 1
ATOM 949 C C . ARG A 1 126 ? -4.93 5.066 -0.859 1 98.94 126 ARG A C 1
ATOM 951 O O . ARG A 1 126 ? -5.035 5.105 0.368 1 98.94 126 ARG A O 1
ATOM 958 N N . TYR A 1 127 ? -5.078 4.004 -1.546 1 98.94 127 TYR A N 1
ATOM 959 C CA . TYR A 1 127 ? -5.301 2.693 -0.945 1 98.94 127 TYR A CA 1
ATOM 960 C C . TYR A 1 127 ? -4.41 1.639 -1.59 1 98.94 127 TYR A C 1
ATOM 962 O O . TYR A 1 127 ? -4.422 1.469 -2.811 1 98.94 127 TYR A O 1
ATOM 970 N N . CYS A 1 128 ? -3.568 1.024 -0.798 1 98.94 128 CYS A N 1
ATOM 971 C CA . CYS A 1 128 ? -2.725 -0.073 -1.257 1 98.94 128 CYS A CA 1
ATOM 972 C C . CYS A 1 128 ? -2.977 -1.334 -0.439 1 98.94 128 CYS A C 1
ATOM 974 O O . CYS A 1 128 ? -3.082 -1.272 0.788 1 98.94 128 CYS A O 1
ATOM 976 N N . THR A 1 129 ? -3.119 -2.393 -1.099 1 98.75 129 THR A N 1
ATOM 977 C CA . THR A 1 129 ? -3.348 -3.68 -0.451 1 98.75 129 THR A CA 1
ATOM 978 C C . THR A 1 129 ? -2.494 -4.77 -1.095 1 98.75 129 THR A C 1
ATOM 980 O O . THR A 1 129 ? -2.242 -4.734 -2.301 1 98.75 129 THR A O 1
ATOM 983 N N . SER A 1 130 ? -2.027 -5.648 -0.292 1 98 130 SER A N 1
ATOM 984 C CA . SER A 1 130 ? -1.261 -6.801 -0.758 1 98 130 SER A CA 1
ATOM 985 C C . SER A 1 130 ? -1.781 -8.094 -0.146 1 98 130 SER A C 1
ATOM 987 O O . SER A 1 130 ? -2.25 -8.109 0.994 1 98 130 SER A O 1
ATOM 989 N N . LYS A 1 131 ? -1.693 -9.141 -0.949 1 97.19 131 LYS A N 1
ATOM 990 C CA . LYS A 1 131 ? -2.129 -10.461 -0.482 1 97.19 131 LYS A CA 1
ATOM 991 C C . LYS A 1 131 ? -1.029 -11.148 0.321 1 97.19 131 LYS A C 1
ATOM 993 O O . LYS A 1 131 ? 0.127 -11.188 -0.105 1 97.19 131 LYS A O 1
ATOM 998 N N . ILE A 1 132 ? -1.263 -11.633 1.486 1 96.19 132 ILE A N 1
ATOM 999 C CA . ILE A 1 132 ? -0.327 -12.312 2.373 1 96.19 132 ILE A CA 1
ATOM 1000 C C . ILE A 1 132 ? -0.18 -13.773 1.945 1 96.19 132 ILE A C 1
ATOM 1002 O O . ILE A 1 132 ? 0.929 -14.312 1.929 1 96.19 132 ILE A O 1
ATOM 1006 N N . SER A 1 133 ? -1.214 -14.492 1.828 1 76.25 133 SER A N 1
ATOM 1007 C CA . SER A 1 133 ? -1.176 -15.922 1.546 1 76.25 133 SER A CA 1
ATOM 1008 C C . SER A 1 133 ? -1.645 -16.219 0.125 1 76.25 133 SER A C 1
ATOM 1010 O O . SER A 1 133 ? -2.51 -15.523 -0.406 1 76.25 133 SER A O 1
A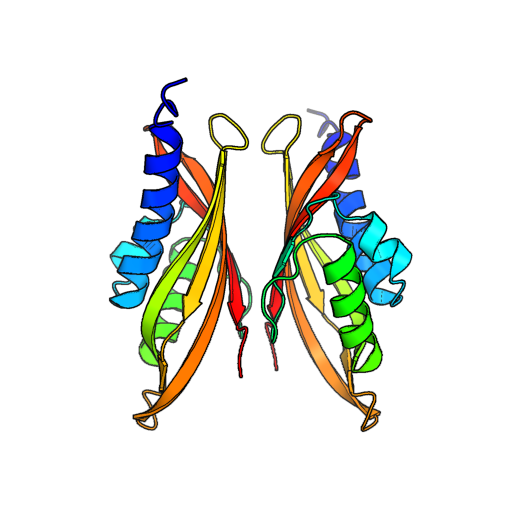TOM 1012 N N . PRO A 1 134 ? -0.853 -17.297 -0.543 1 60.06 134 PRO A N 1
ATOM 1013 C CA . PRO A 1 134 ? -1.37 -17.719 -1.85 1 60.06 134 PRO A CA 1
ATOM 1014 C C . PRO A 1 134 ? -2.758 -18.344 -1.761 1 60.06 134 PRO A C 1
ATOM 1016 O O . PRO A 1 134 ? -3.162 -18.812 -0.691 1 60.06 134 PRO A O 1
ATOM 1019 N N . MET B 1 1 ? 5.145 32.688 -13.547 1 34.59 1 MET B N 1
ATOM 1020 C CA . MET B 1 1 ? 5.375 32.375 -12.133 1 34.59 1 MET B CA 1
ATOM 1021 C C . MET B 1 1 ? 6.328 31.203 -11.984 1 34.59 1 MET B C 1
ATOM 1023 O O . MET B 1 1 ? 6.141 30.156 -12.617 1 34.59 1 MET B O 1
ATOM 1027 N N . SER B 1 2 ? 7.566 31.375 -11.789 1 36.53 2 SER B N 1
ATOM 1028 C CA . SER B 1 2 ? 8.688 30.438 -11.805 1 36.53 2 SER B CA 1
ATOM 1029 C C . SER B 1 2 ? 8.32 29.125 -11.109 1 36.53 2 SER B C 1
ATOM 1031 O O . SER B 1 2 ? 7.723 29.141 -10.031 1 36.53 2 SER B O 1
ATOM 1033 N N . LYS B 1 3 ? 7.848 28.125 -11.734 1 42.84 3 LYS B N 1
ATOM 1034 C CA . LYS B 1 3 ? 7.531 26.859 -11.086 1 42.84 3 LYS B CA 1
ATOM 1035 C C . LYS B 1 3 ? 8.438 26.625 -9.883 1 42.84 3 LYS B C 1
ATOM 1037 O O . LYS B 1 3 ? 9.641 26.391 -10.031 1 42.84 3 LYS B O 1
ATOM 1042 N N . ILE B 1 4 ? 8.484 27.469 -8.727 1 46.72 4 ILE B N 1
ATOM 1043 C CA . ILE B 1 4 ? 9.312 27.375 -7.527 1 46.72 4 ILE B CA 1
ATOM 1044 C C . ILE B 1 4 ? 9.625 25.906 -7.227 1 46.72 4 ILE B C 1
ATOM 1046 O O . ILE B 1 4 ? 8.711 25.078 -7.117 1 46.72 4 ILE B O 1
ATOM 1050 N N . PHE B 1 5 ? 10.727 25.469 -7.742 1 55.78 5 PHE B N 1
ATOM 1051 C CA . PHE B 1 5 ? 11.352 24.203 -7.379 1 55.78 5 PHE B CA 1
ATOM 1052 C C . PHE B 1 5 ? 11.195 23.922 -5.891 1 55.78 5 PHE B C 1
ATOM 1054 O O . PHE B 1 5 ? 11.625 24.719 -5.055 1 55.78 5 PHE B O 1
ATOM 1061 N N . ASN B 1 6 ? 9.969 23.312 -5.441 1 77.62 6 ASN B N 1
ATOM 1062 C CA . ASN B 1 6 ? 9.789 22.938 -4.043 1 77.62 6 ASN B CA 1
ATOM 1063 C C . ASN B 1 6 ? 10.867 21.953 -3.58 1 77.62 6 ASN B C 1
ATOM 1065 O O . ASN B 1 6 ? 10.781 20.766 -3.846 1 77.62 6 ASN B O 1
ATOM 1069 N N . GLU B 1 7 ? 12.047 22.484 -3.301 1 89.5 7 GLU B N 1
ATOM 1070 C CA . GLU B 1 7 ? 13.219 21.75 -2.848 1 89.5 7 GLU B CA 1
ATOM 1071 C C . GLU B 1 7 ? 12.82 20.609 -1.906 1 89.5 7 GLU B C 1
ATOM 1073 O O . GLU B 1 7 ? 13.414 19.531 -1.946 1 89.5 7 GLU B O 1
ATOM 1078 N N . GLU B 1 8 ? 11.836 20.812 -1.21 1 94 8 GLU B N 1
ATOM 1079 C CA . GLU B 1 8 ? 11.406 19.797 -0.249 1 94 8 GLU B CA 1
ATOM 1080 C C . GLU B 1 8 ? 10.828 18.578 -0.954 1 94 8 GLU B C 1
ATOM 1082 O O . GLU B 1 8 ? 11.078 17.453 -0.547 1 94 8 GLU B O 1
ATOM 1087 N N . LEU B 1 9 ? 10.062 18.797 -2.031 1 97.06 9 LEU B N 1
ATOM 1088 C CA . LEU B 1 9 ? 9.508 17.688 -2.795 1 97.06 9 LEU B CA 1
ATOM 1089 C C . LEU B 1 9 ? 10.609 16.859 -3.436 1 97.06 9 LEU B C 1
ATOM 1091 O O . LEU B 1 9 ? 10.492 15.633 -3.531 1 97.06 9 LEU B O 1
ATOM 1095 N N . ALA B 1 10 ? 11.617 17.531 -3.855 1 97.06 10 ALA B N 1
ATOM 1096 C CA . ALA B 1 10 ? 12.742 16.812 -4.445 1 97.06 10 ALA B CA 1
ATOM 1097 C C . ALA B 1 10 ? 13.422 15.922 -3.41 1 97.06 10 ALA B C 1
ATOM 1099 O O . ALA B 1 10 ? 13.859 14.812 -3.73 1 97.06 10 ALA B O 1
ATOM 1100 N N . VAL B 1 11 ? 13.578 16.359 -2.203 1 97.31 11 VAL B N 1
ATOM 1101 C CA . VAL B 1 11 ? 14.211 15.594 -1.136 1 97.31 11 VAL B CA 1
ATOM 1102 C C . VAL B 1 11 ? 13.328 14.406 -0.762 1 97.31 11 VAL B C 1
ATOM 1104 O O . VAL B 1 11 ? 13.828 13.305 -0.522 1 97.31 11 VAL B O 1
ATOM 1107 N N . ILE B 1 12 ? 12.008 14.586 -0.72 1 98.5 12 ILE B N 1
ATOM 1108 C CA . ILE B 1 12 ? 11.055 13.523 -0.442 1 98.5 12 ILE B CA 1
ATOM 1109 C C . ILE B 1 12 ? 11.141 12.453 -1.53 1 98.5 12 ILE B C 1
ATOM 1111 O O . ILE B 1 12 ? 11.234 11.258 -1.231 1 98.5 12 ILE B O 1
ATOM 1115 N N . GLU B 1 13 ? 11.133 12.93 -2.754 1 98.69 13 GLU B N 1
ATOM 1116 C CA . GLU B 1 13 ? 11.266 12.008 -3.877 1 98.69 13 GLU B CA 1
ATOM 1117 C C . GLU B 1 13 ? 12.57 11.219 -3.789 1 98.69 13 GLU B C 1
ATOM 1119 O O . GLU B 1 13 ? 12.578 10.008 -4.02 1 98.69 13 GLU B O 1
ATOM 1124 N N . ALA B 1 14 ? 13.633 11.844 -3.486 1 98.56 14 ALA B N 1
ATOM 1125 C CA . ALA B 1 14 ? 14.945 11.219 -3.395 1 98.56 14 ALA B CA 1
ATOM 1126 C C . ALA B 1 14 ? 14.961 10.133 -2.318 1 98.56 14 ALA B C 1
ATOM 1128 O O . ALA B 1 14 ? 15.648 9.117 -2.461 1 98.56 14 ALA B O 1
ATOM 1129 N N . ALA B 1 15 ? 14.234 10.336 -1.248 1 98.81 15 ALA B N 1
ATOM 1130 C CA . ALA B 1 15 ? 14.164 9.328 -0.19 1 98.81 15 ALA B CA 1
ATOM 1131 C C . ALA B 1 15 ? 13.531 8.039 -0.703 1 98.81 15 ALA B C 1
ATOM 1133 O O . ALA B 1 15 ? 14.008 6.941 -0.404 1 98.81 15 ALA B O 1
ATOM 1134 N N . ALA B 1 16 ? 12.477 8.188 -1.458 1 98.88 16 ALA B N 1
ATOM 1135 C CA . ALA B 1 16 ? 11.852 7.012 -2.051 1 98.88 16 ALA B CA 1
ATOM 1136 C C . ALA B 1 16 ? 12.773 6.359 -3.074 1 98.88 16 ALA B C 1
ATOM 1138 O O . ALA B 1 16 ? 12.891 5.133 -3.119 1 98.88 16 ALA B O 1
ATOM 1139 N N . ILE B 1 17 ? 13.453 7.191 -3.844 1 98.88 17 ILE B N 1
ATOM 1140 C CA . ILE B 1 17 ? 14.352 6.684 -4.871 1 98.88 17 ILE B CA 1
ATOM 1141 C C . ILE B 1 17 ? 15.523 5.953 -4.219 1 98.88 17 ILE B C 1
ATOM 1143 O O . ILE B 1 17 ? 15.992 4.934 -4.734 1 98.88 17 ILE B O 1
ATOM 1147 N N . ALA B 1 18 ? 15.953 6.434 -3.064 1 98.88 18 ALA B N 1
ATOM 1148 C CA . ALA B 1 18 ? 17.031 5.754 -2.338 1 98.88 18 ALA B CA 1
ATOM 1149 C C . ALA B 1 18 ? 16.625 4.32 -1.993 1 98.88 18 ALA B C 1
ATOM 1151 O O . ALA B 1 18 ? 17.438 3.4 -2.109 1 98.88 18 ALA B O 1
ATOM 1152 N N . TYR B 1 19 ? 15.43 4.145 -1.581 1 98.94 19 TYR B N 1
ATOM 1153 C CA . TYR B 1 19 ? 14.93 2.799 -1.323 1 98.94 19 TYR B CA 1
ATOM 1154 C C . TYR B 1 19 ? 14.961 1.954 -2.592 1 98.94 19 TYR B C 1
ATOM 1156 O O . TYR B 1 19 ? 15.508 0.849 -2.596 1 98.94 19 TYR B O 1
ATOM 1164 N N . LEU B 1 20 ? 14.359 2.488 -3.646 1 98.81 20 LEU B N 1
ATOM 1165 C CA . LEU B 1 20 ? 14.227 1.745 -4.895 1 98.81 20 LEU B CA 1
ATOM 1166 C C . LEU B 1 20 ? 15.594 1.36 -5.449 1 98.81 20 LEU B C 1
ATOM 1168 O O . LEU B 1 20 ? 15.773 0.25 -5.953 1 98.81 20 LEU B O 1
ATOM 1172 N N . THR B 1 21 ? 16.531 2.227 -5.312 1 98.62 21 THR B N 1
ATOM 1173 C CA . THR B 1 21 ? 17.891 1.991 -5.785 1 98.62 21 THR B CA 1
ATOM 1174 C C . THR B 1 21 ? 18.578 0.927 -4.938 1 98.62 21 THR B C 1
ATOM 1176 O O . THR B 1 21 ? 19.203 0.003 -5.473 1 98.62 21 THR B O 1
ATOM 1179 N N . ALA B 1 22 ? 18.453 1.04 -3.588 1 98.81 22 ALA B N 1
ATOM 1180 C CA . ALA B 1 22 ? 19.031 0.053 -2.682 1 98.81 22 ALA B CA 1
ATOM 1181 C C . ALA B 1 22 ? 18.406 -1.323 -2.898 1 98.81 22 ALA B C 1
ATOM 1183 O O . ALA B 1 22 ? 19.109 -2.34 -2.861 1 98.81 22 ALA B O 1
ATOM 1184 N N . PHE B 1 23 ? 17.125 -1.346 -3.129 1 98.69 23 PHE B N 1
ATOM 1185 C CA . PHE B 1 23 ? 16.406 -2.59 -3.367 1 98.69 23 PHE B CA 1
ATOM 1186 C C . PHE B 1 23 ? 16.922 -3.285 -4.621 1 98.69 23 PHE B C 1
ATOM 1188 O O . PHE B 1 23 ? 17.188 -4.484 -4.602 1 98.69 23 PHE B O 1
ATOM 1195 N N . ASN B 1 24 ? 17.125 -2.5 -5.656 1 97.38 24 ASN B N 1
ATOM 1196 C CA . ASN B 1 24 ? 17.578 -3.055 -6.93 1 97.38 24 ASN B CA 1
ATOM 1197 C C . ASN B 1 24 ? 18.984 -3.631 -6.816 1 97.38 24 ASN B C 1
ATOM 1199 O O . ASN B 1 24 ? 19.344 -4.547 -7.555 1 97.38 24 ASN B O 1
ATOM 1203 N N . ARG B 1 25 ? 19.688 -3.182 -5.855 1 97.25 25 ARG B N 1
ATOM 1204 C CA . ARG B 1 25 ? 21.047 -3.652 -5.621 1 97.25 25 ARG B CA 1
ATOM 1205 C C . ARG B 1 25 ? 21.078 -4.762 -4.574 1 97.25 25 ARG B C 1
ATOM 1207 O O . ARG B 1 25 ? 22.141 -5.26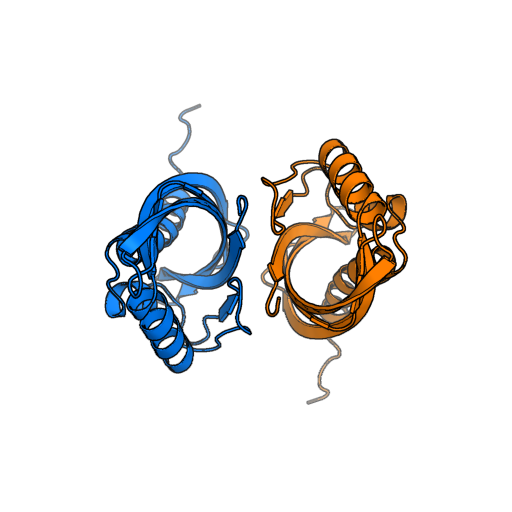6 -4.223 1 97.25 25 ARG B O 1
ATOM 1214 N N . ALA B 1 26 ? 19.984 -5.059 -4.051 1 98.06 26 ALA B N 1
ATOM 1215 C CA . ALA B 1 26 ? 19.844 -6.02 -2.955 1 98.06 26 ALA B CA 1
ATOM 1216 C C . ALA B 1 26 ? 20.766 -5.648 -1.793 1 98.06 26 ALA B C 1
ATOM 1218 O O . ALA B 1 26 ? 21.391 -6.523 -1.182 1 98.06 26 ALA B O 1
ATOM 1219 N N . ASP B 1 27 ? 20.922 -4.391 -1.594 1 98.5 27 ASP B N 1
ATOM 1220 C CA . ASP B 1 27 ? 21.719 -3.846 -0.503 1 98.5 27 ASP B CA 1
ATOM 1221 C C . ASP B 1 27 ? 20.891 -3.691 0.768 1 98.5 27 ASP B C 1
ATOM 1223 O O . ASP B 1 27 ? 20.344 -2.619 1.031 1 98.5 27 ASP B O 1
ATOM 1227 N N . ILE B 1 28 ? 20.891 -4.707 1.604 1 98.62 28 ILE B N 1
ATOM 1228 C CA . ILE B 1 28 ? 19.953 -4.805 2.719 1 98.62 28 ILE B CA 1
ATOM 1229 C C . ILE B 1 28 ? 20.219 -3.676 3.713 1 98.62 28 ILE B C 1
ATOM 1231 O O . ILE B 1 28 ? 19.297 -2.963 4.113 1 98.62 28 ILE B O 1
ATOM 1235 N N . PRO B 1 29 ? 21.453 -3.404 4.141 1 98.69 29 PRO B N 1
ATOM 1236 C CA . PRO B 1 29 ? 21.688 -2.297 5.066 1 98.69 29 PRO B CA 1
ATOM 1237 C C . PRO B 1 29 ? 21.188 -0.96 4.531 1 98.69 29 PRO B C 1
ATOM 1239 O O . PRO B 1 29 ? 20.594 -0.175 5.273 1 98.69 29 PRO B O 1
ATOM 1242 N N . ALA B 1 30 ? 21.375 -0.717 3.256 1 98.81 30 ALA B N 1
ATOM 1243 C CA . ALA B 1 30 ? 20.922 0.536 2.658 1 98.81 30 ALA B CA 1
ATOM 1244 C C . ALA B 1 30 ? 19.391 0.611 2.631 1 98.81 30 ALA B C 1
ATOM 1246 O O . ALA B 1 30 ? 18.812 1.677 2.854 1 98.81 30 ALA B O 1
ATOM 1247 N N . VAL B 1 31 ? 18.734 -0.52 2.33 1 98.88 31 VAL B N 1
ATOM 1248 C CA . VAL B 1 31 ? 17.281 -0.569 2.342 1 98.88 31 VAL B CA 1
ATOM 1249 C C . VAL B 1 31 ? 16.766 -0.233 3.738 1 98.88 31 VAL B C 1
ATOM 1251 O O . VAL B 1 31 ? 15.906 0.646 3.896 1 98.88 31 VAL B O 1
ATOM 1254 N N . ILE B 1 32 ? 17.344 -0.835 4.711 1 98.88 32 ILE B N 1
ATOM 1255 C CA . ILE B 1 32 ? 16.891 -0.683 6.09 1 98.88 32 ILE B CA 1
ATOM 1256 C C . ILE B 1 32 ? 17.094 0.759 6.547 1 98.88 32 ILE B C 1
ATOM 1258 O O . ILE B 1 32 ? 16.266 1.312 7.273 1 98.88 32 ILE B O 1
ATOM 1262 N N . ALA B 1 33 ? 18.109 1.359 6.094 1 98.38 33 ALA B N 1
ATOM 1263 C CA . ALA B 1 33 ? 18.453 2.727 6.484 1 98.38 33 ALA B CA 1
ATOM 1264 C C . ALA B 1 33 ? 17.406 3.715 5.973 1 98.38 33 ALA B C 1
ATOM 1266 O O . ALA B 1 33 ? 17.312 4.836 6.48 1 98.38 33 ALA B O 1
ATOM 1267 N N . THR B 1 34 ? 16.672 3.316 4.965 1 98.75 34 THR B N 1
ATOM 1268 C CA . THR B 1 34 ? 15.672 4.219 4.402 1 98.75 34 THR B CA 1
ATOM 1269 C C . THR B 1 34 ? 14.398 4.215 5.246 1 98.75 34 THR B C 1
ATOM 1271 O O . THR B 1 34 ? 13.5 5.027 5.031 1 98.75 34 THR B O 1
ATOM 1274 N N . TYR B 1 35 ? 14.312 3.352 6.258 1 98.81 35 TYR B N 1
ATOM 1275 C CA . TYR B 1 35 ? 13.125 3.238 7.09 1 98.81 35 TYR B CA 1
ATOM 1276 C C . TYR B 1 35 ? 13.297 3.998 8.398 1 98.81 35 TYR B C 1
ATOM 1278 O O . TYR B 1 35 ? 14.414 4.121 8.906 1 98.81 35 TYR B O 1
ATOM 1286 N N . THR B 1 36 ? 12.164 4.488 8.898 1 98.62 36 THR B N 1
ATOM 1287 C CA . THR B 1 36 ? 12.125 4.898 10.305 1 98.62 36 THR B CA 1
ATOM 1288 C C . THR B 1 36 ? 12.336 3.699 11.219 1 98.62 36 THR B C 1
ATOM 1290 O O . THR B 1 36 ? 12.227 2.551 10.789 1 98.62 36 THR B O 1
ATOM 1293 N N . ASP B 1 37 ? 12.594 3.945 12.508 1 97.5 37 ASP B N 1
ATOM 1294 C CA . ASP B 1 37 ? 12.828 2.871 13.469 1 97.5 37 ASP B CA 1
ATOM 1295 C C . ASP B 1 37 ? 11.594 1.979 13.602 1 97.5 37 ASP B C 1
ATOM 1297 O O . ASP B 1 37 ? 11.719 0.773 13.828 1 97.5 37 ASP B O 1
ATOM 1301 N N . ASP B 1 38 ? 10.445 2.59 13.414 1 98.12 38 ASP B N 1
ATOM 1302 C CA . ASP B 1 38 ? 9.195 1.849 13.508 1 98.12 38 ASP B CA 1
ATOM 1303 C C . ASP B 1 38 ? 8.617 1.573 12.117 1 98.12 38 ASP B C 1
ATOM 1305 O O . ASP B 1 38 ? 7.395 1.497 11.953 1 98.12 38 ASP B O 1
ATOM 1309 N N . GLY B 1 39 ? 9.422 1.492 11.133 1 98.81 39 GLY B N 1
ATOM 1310 C CA . GLY B 1 39 ? 8.969 1.255 9.773 1 98.81 39 GLY B CA 1
ATOM 1311 C C . GLY B 1 39 ? 8.203 -0.044 9.617 1 98.81 39 GLY B C 1
ATOM 1312 O O . GLY B 1 39 ? 8.445 -1.007 10.344 1 98.81 39 GLY B O 1
ATOM 1313 N N . VAL B 1 40 ? 7.27 -0.062 8.672 1 98.94 40 VAL B N 1
ATOM 1314 C CA . VAL B 1 40 ? 6.449 -1.236 8.391 1 98.94 40 VAL B CA 1
ATOM 1315 C C . VAL B 1 40 ? 6.453 -1.521 6.891 1 98.94 40 VAL B C 1
ATOM 1317 O O . VAL B 1 40 ? 6.227 -0.617 6.082 1 98.94 40 VAL B O 1
ATOM 1320 N N . LEU B 1 41 ? 6.703 -2.754 6.539 1 98.94 41 LEU B N 1
ATOM 1321 C CA . LEU B 1 41 ? 6.594 -3.238 5.168 1 98.94 41 LEU B CA 1
ATOM 1322 C C . LEU B 1 41 ? 5.363 -4.121 5 1 98.94 41 LEU B C 1
ATOM 1324 O O . LEU B 1 41 ? 5.152 -5.055 5.781 1 98.94 41 LEU B O 1
ATOM 1328 N N . MET B 1 42 ? 4.578 -3.764 4.035 1 98.88 42 MET B N 1
ATOM 1329 C CA . MET B 1 42 ? 3.459 -4.578 3.566 1 98.88 42 MET B CA 1
ATOM 1330 C C . MET B 1 42 ? 3.668 -5.004 2.117 1 98.88 42 MET B C 1
ATOM 1332 O O . MET B 1 42 ? 3.35 -4.254 1.193 1 98.88 42 MET B O 1
ATOM 1336 N N . GLY B 1 43 ? 4.238 -6.195 1.951 1 97.88 43 GLY B N 1
ATOM 1337 C CA . GLY B 1 43 ? 4.523 -6.746 0.636 1 97.88 43 GLY B CA 1
ATOM 1338 C C . GLY B 1 43 ? 3.779 -8.039 0.357 1 97.88 43 GLY B C 1
ATOM 1339 O O . GLY B 1 43 ? 3.18 -8.625 1.262 1 97.88 43 GLY B O 1
ATOM 1340 N N . PRO B 1 44 ? 3.863 -8.469 -0.864 1 96.44 44 PRO B N 1
ATOM 1341 C CA . PRO B 1 44 ? 3.125 -9.68 -1.221 1 96.44 44 PRO B CA 1
ATOM 1342 C C . PRO B 1 44 ? 3.717 -10.938 -0.588 1 96.44 44 PRO B C 1
ATOM 1344 O O . PRO B 1 44 ? 4.938 -11.047 -0.438 1 96.44 44 PRO B O 1
ATOM 1347 N N . GLY B 1 45 ? 2.818 -11.82 -0.161 1 95.19 45 GLY B N 1
ATOM 1348 C CA . GLY B 1 45 ? 3.191 -13.188 0.156 1 95.19 45 GLY B CA 1
ATOM 1349 C C . GLY B 1 45 ? 3.59 -13.375 1.607 1 95.19 45 GLY B C 1
ATOM 1350 O O . GLY B 1 45 ? 3.947 -14.484 2.02 1 95.19 45 GLY B O 1
ATOM 1351 N N . ARG B 1 46 ? 3.566 -12.352 2.383 1 95.38 46 ARG B N 1
ATOM 1352 C CA . ARG B 1 46 ? 3.98 -12.438 3.779 1 95.38 46 ARG B CA 1
ATOM 1353 C C . ARG B 1 46 ? 3.244 -11.406 4.633 1 95.38 46 ARG B C 1
ATOM 1355 O O . ARG B 1 46 ? 2.85 -10.352 4.133 1 95.38 46 ARG B O 1
ATOM 1362 N N . PRO B 1 47 ? 3.096 -11.703 5.91 1 97.12 47 PRO B N 1
ATOM 1363 C CA . PRO B 1 47 ? 2.545 -10.68 6.801 1 97.12 47 PRO B CA 1
ATOM 1364 C C . PRO B 1 47 ? 3.434 -9.438 6.898 1 97.12 47 PRO B C 1
ATOM 1366 O O . PRO B 1 47 ? 4.598 -9.477 6.488 1 97.12 47 PRO B O 1
ATOM 1369 N N . ALA B 1 48 ? 2.887 -8.398 7.469 1 98.62 48 ALA B N 1
ATOM 1370 C CA . ALA B 1 48 ? 3.635 -7.156 7.633 1 98.62 48 ALA B CA 1
ATOM 1371 C C . ALA B 1 48 ? 4.887 -7.379 8.477 1 98.62 48 ALA B C 1
ATOM 1373 O O . ALA B 1 48 ? 4.855 -8.109 9.469 1 98.62 48 ALA B O 1
ATOM 1374 N N . ALA B 1 49 ? 6.012 -6.781 8.062 1 98.75 49 ALA B N 1
ATOM 1375 C CA . ALA B 1 49 ? 7.219 -6.695 8.875 1 98.75 49 ALA B CA 1
ATOM 1376 C C . ALA B 1 49 ? 7.273 -5.375 9.641 1 98.75 49 ALA B C 1
ATOM 1378 O O . ALA B 1 49 ? 7.18 -4.301 9.039 1 98.75 49 ALA B O 1
ATOM 1379 N N . VAL B 1 50 ? 7.441 -5.484 10.914 1 98.81 50 VAL B N 1
ATOM 1380 C CA . VAL B 1 50 ? 7.355 -4.301 11.758 1 98.81 50 VAL B CA 1
ATOM 1381 C C . VAL B 1 50 ? 8.68 -4.094 12.492 1 98.81 50 VAL B C 1
ATOM 1383 O O . VAL B 1 50 ? 9.094 -4.938 13.281 1 98.81 50 VAL B O 1
ATOM 1386 N N . GLY B 1 51 ? 9.266 -2.947 12.203 1 98.69 51 GLY B N 1
ATOM 1387 C CA . GLY B 1 51 ? 10.531 -2.631 12.828 1 98.69 51 GLY B CA 1
ATOM 1388 C C . GLY B 1 51 ? 11.734 -3.135 12.047 1 98.69 51 GLY B C 1
ATOM 1389 O O . GLY B 1 51 ? 11.609 -4.074 11.258 1 98.69 51 GLY B O 1
ATOM 1390 N N . LYS B 1 52 ? 12.875 -2.498 12.312 1 98.5 52 LYS B N 1
ATOM 1391 C CA . LYS B 1 52 ? 14.062 -2.695 11.484 1 98.5 52 LYS B CA 1
ATOM 1392 C C . LYS B 1 52 ? 14.578 -4.125 11.609 1 98.5 52 LYS B C 1
ATOM 1394 O O . LYS B 1 52 ? 15.109 -4.68 10.641 1 98.5 52 LYS B O 1
ATOM 1399 N N . ASP B 1 53 ? 14.422 -4.758 12.758 1 98.31 53 ASP B N 1
ATOM 1400 C CA . ASP B 1 53 ? 14.867 -6.141 12.906 1 98.31 53 ASP B CA 1
ATOM 1401 C C . ASP B 1 53 ? 14.062 -7.074 12 1 98.31 53 ASP B C 1
ATOM 1403 O O . ASP B 1 53 ? 14.641 -7.879 11.266 1 98.31 53 ASP B O 1
ATOM 1407 N N . GLU B 1 54 ? 12.758 -6.977 12.078 1 98.75 54 GLU B N 1
ATOM 1408 C CA . GLU B 1 54 ? 11.922 -7.805 11.219 1 98.75 54 GLU B CA 1
ATOM 1409 C C . GLU B 1 54 ? 12.117 -7.453 9.742 1 98.75 54 GLU B C 1
ATOM 1411 O O . GLU B 1 54 ? 12.109 -8.336 8.883 1 98.75 54 GLU B O 1
ATOM 1416 N N . LEU B 1 55 ? 12.266 -6.199 9.461 1 98.88 55 LEU B N 1
ATOM 1417 C CA . LEU B 1 55 ? 12.539 -5.777 8.094 1 98.88 55 LEU B CA 1
ATOM 1418 C C . LEU B 1 55 ? 13.797 -6.453 7.551 1 98.88 55 LEU B C 1
ATOM 1420 O O . LEU B 1 55 ? 13.789 -6.977 6.434 1 98.88 55 LEU B O 1
ATOM 1424 N N . ALA B 1 56 ? 14.828 -6.438 8.352 1 98.69 56 ALA B N 1
ATOM 1425 C CA . ALA B 1 56 ? 16.078 -7.051 7.922 1 98.69 56 ALA B CA 1
ATOM 1426 C C . ALA B 1 56 ? 15.891 -8.531 7.594 1 98.69 56 ALA B C 1
ATOM 1428 O O . ALA B 1 56 ? 16.391 -9.023 6.586 1 98.69 56 ALA B O 1
ATOM 1429 N N . GLU B 1 57 ? 15.156 -9.211 8.422 1 98.56 57 GLU B N 1
ATOM 1430 C CA . GLU B 1 57 ? 14.898 -10.633 8.203 1 98.56 57 GLU B CA 1
ATOM 1431 C C . GLU B 1 57 ? 14.109 -10.867 6.922 1 98.56 57 GLU B C 1
ATOM 1433 O O . GLU B 1 57 ? 14.414 -11.773 6.152 1 98.56 57 GLU B O 1
ATOM 1438 N N . VAL B 1 58 ? 13.133 -10.086 6.68 1 98.5 58 VAL B N 1
ATOM 1439 C CA . VAL B 1 58 ? 12.25 -10.258 5.527 1 98.5 58 VAL B CA 1
ATOM 1440 C C . VAL B 1 58 ? 13.016 -9.953 4.242 1 98.5 58 VAL B C 1
ATOM 1442 O O . VAL B 1 58 ? 12.938 -10.703 3.27 1 98.5 58 VAL B O 1
ATOM 1445 N N . TYR B 1 59 ? 13.734 -8.859 4.203 1 98.75 59 TYR B N 1
ATOM 1446 C CA . TYR B 1 59 ? 14.469 -8.523 2.99 1 98.75 59 TYR B CA 1
ATOM 1447 C C . TYR B 1 59 ? 15.555 -9.547 2.699 1 98.75 59 TYR B C 1
ATOM 1449 O O . TYR B 1 59 ? 15.828 -9.867 1.539 1 98.75 59 TYR B O 1
ATOM 1457 N N . LEU B 1 60 ? 16.188 -10.047 3.766 1 98.5 60 LEU B N 1
ATOM 1458 C CA . LEU B 1 60 ? 17.141 -11.133 3.562 1 98.5 60 LEU B CA 1
ATOM 1459 C C . LEU B 1 60 ? 16.469 -12.32 2.875 1 98.5 60 LEU B C 1
ATOM 1461 O O . LEU B 1 60 ? 17 -12.844 1.889 1 98.5 60 LEU B O 1
ATOM 1465 N N . SER B 1 61 ? 15.383 -12.711 3.414 1 98.06 61 SER B N 1
ATOM 1466 C CA . SER B 1 61 ? 14.648 -13.844 2.857 1 98.06 61 SER B CA 1
ATOM 1467 C C . SER B 1 61 ? 14.25 -13.586 1.409 1 98.06 61 SER B C 1
ATOM 1469 O O . SER B 1 61 ? 14.383 -14.461 0.556 1 98.06 61 SER B O 1
ATOM 1471 N N . VAL B 1 62 ? 13.766 -12.398 1.076 1 97.81 62 VAL B N 1
ATOM 1472 C CA . VAL B 1 62 ? 13.344 -12.031 -0.27 1 97.81 62 VAL B CA 1
ATOM 1473 C C . VAL B 1 62 ? 14.531 -12.117 -1.228 1 97.81 62 VAL B C 1
ATOM 1475 O O . VAL B 1 62 ? 14.445 -12.773 -2.271 1 97.81 62 VAL B O 1
ATOM 1478 N N . PHE B 1 63 ? 15.625 -11.602 -0.863 1 98.25 63 PHE B N 1
ATOM 1479 C CA . PHE B 1 63 ? 16.75 -11.5 -1.778 1 98.25 63 PHE B CA 1
ATOM 1480 C C . PHE B 1 63 ? 17.484 -12.828 -1.891 1 98.25 63 PHE B C 1
ATOM 1482 O O . PHE B 1 63 ? 18.234 -13.047 -2.842 1 98.25 63 PHE B O 1
ATOM 1489 N N . GLU B 1 64 ? 17.281 -13.711 -0.935 1 97.88 64 GLU B N 1
ATOM 1490 C CA . GLU B 1 64 ? 17.828 -15.062 -1.032 1 97.88 64 GLU B CA 1
ATOM 1491 C C . GLU B 1 64 ? 17.031 -15.914 -2.021 1 97.88 64 GLU B C 1
ATOM 1493 O O . GLU B 1 64 ? 17.578 -16.859 -2.602 1 97.88 64 GLU B O 1
ATOM 1498 N N . THR B 1 65 ? 15.859 -15.531 -2.25 1 97.44 65 THR B N 1
ATOM 1499 C CA . THR B 1 65 ? 14.969 -16.375 -3.031 1 97.44 65 THR B CA 1
ATOM 1500 C C . THR B 1 65 ? 14.781 -15.82 -4.438 1 97.44 65 THR B C 1
ATOM 1502 O O . THR B 1 65 ? 14.641 -16.578 -5.398 1 97.44 65 THR B O 1
ATOM 1505 N N . VAL B 1 66 ? 14.852 -14.523 -4.543 1 97.44 66 VAL B N 1
ATOM 1506 C CA . VAL B 1 66 ? 14.5 -13.898 -5.816 1 97.44 66 VAL B CA 1
ATOM 1507 C C . VAL B 1 66 ? 15.516 -12.812 -6.16 1 97.44 66 VAL B C 1
ATOM 1509 O O . VAL B 1 66 ? 15.922 -12.039 -5.293 1 97.44 66 VAL B O 1
ATOM 1512 N N . GLY B 1 67 ? 15.914 -12.742 -7.395 1 97.94 67 GLY B N 1
ATOM 1513 C CA . GLY B 1 67 ? 16.625 -11.617 -7.965 1 97.94 67 GLY B CA 1
ATOM 1514 C C . GLY B 1 67 ? 15.719 -10.625 -8.672 1 97.94 67 GLY B C 1
ATOM 1515 O O . GLY B 1 67 ? 14.703 -11.016 -9.25 1 97.94 67 GLY B O 1
ATOM 1516 N N . PHE B 1 68 ? 16.188 -9.328 -8.609 1 97.75 68 PHE B N 1
ATOM 1517 C CA . PHE B 1 68 ? 15.375 -8.289 -9.234 1 97.75 68 PHE B CA 1
ATOM 1518 C C . PHE B 1 68 ? 16.234 -7.426 -10.164 1 97.75 68 PHE B C 1
ATOM 1520 O O . PHE B 1 68 ? 17.375 -7.098 -9.836 1 97.75 68 PHE B O 1
ATOM 1527 N N . ASP B 1 69 ? 15.695 -7.102 -11.281 1 97.81 69 ASP B N 1
ATOM 1528 C CA . ASP B 1 69 ? 16.188 -6.082 -12.203 1 97.81 69 ASP B CA 1
ATOM 1529 C C . ASP B 1 69 ? 15.039 -5.188 -12.68 1 97.81 69 ASP B C 1
ATOM 1531 O O . ASP B 1 69 ? 14.391 -5.496 -13.68 1 97.81 69 ASP B O 1
ATOM 1535 N N . MET B 1 70 ? 14.922 -4.086 -11.953 1 97.44 70 MET B N 1
ATOM 1536 C CA . MET B 1 70 ? 13.703 -3.303 -12.109 1 97.44 70 MET B CA 1
ATOM 1537 C C . MET B 1 70 ? 14.031 -1.845 -12.422 1 97.44 70 MET B C 1
ATOM 1539 O O . MET B 1 70 ? 14.977 -1.284 -11.859 1 97.44 70 MET B O 1
ATOM 1543 N N . ALA B 1 71 ? 13.234 -1.258 -13.234 1 98.44 71 ALA B N 1
ATOM 1544 C CA . ALA B 1 71 ? 13.195 0.191 -13.422 1 98.44 71 ALA B CA 1
ATOM 1545 C C . ALA B 1 71 ? 12.016 0.812 -12.688 1 98.44 71 ALA B C 1
ATOM 1547 O O . ALA B 1 71 ? 10.961 0.19 -12.562 1 98.44 71 ALA B O 1
ATOM 1548 N N . TYR B 1 72 ? 12.242 2.031 -12.203 1 98.56 72 TYR B N 1
ATOM 1549 C CA . TYR B 1 72 ? 11.164 2.664 -11.461 1 98.56 72 TYR B CA 1
ATOM 1550 C C . TYR B 1 72 ? 10.633 3.885 -12.203 1 98.56 72 TYR B C 1
ATOM 1552 O O . TYR B 1 72 ? 11.336 4.477 -13.023 1 98.56 72 TYR B O 1
ATOM 1560 N N . GLU B 1 73 ? 9.445 4.18 -11.969 1 98.69 73 GLU B N 1
ATOM 1561 C CA . GLU B 1 73 ? 8.773 5.426 -12.32 1 98.69 73 GLU B CA 1
ATOM 1562 C C . GLU B 1 73 ? 8.086 6.047 -11.109 1 98.69 73 GLU B C 1
ATOM 1564 O O . GLU B 1 73 ? 7.301 5.383 -10.43 1 98.69 73 GLU B O 1
ATOM 1569 N N . ILE B 1 74 ? 8.43 7.281 -10.867 1 98.88 74 ILE B N 1
ATOM 1570 C CA . ILE B 1 74 ? 7.723 7.996 -9.812 1 98.88 74 ILE B CA 1
ATOM 1571 C C . ILE B 1 74 ? 6.414 8.562 -10.352 1 98.88 74 ILE B C 1
ATOM 1573 O O . ILE B 1 74 ? 6.414 9.305 -11.344 1 98.88 74 ILE B O 1
ATOM 1577 N N . LYS B 1 75 ? 5.34 8.219 -9.719 1 98.88 75 LYS B N 1
ATOM 1578 C CA . LYS B 1 75 ? 4.023 8.617 -10.203 1 98.88 75 LYS B CA 1
ATOM 1579 C C . LYS B 1 75 ? 3.584 9.938 -9.57 1 98.88 75 LYS B C 1
ATOM 1581 O O . LYS B 1 75 ? 2.951 10.766 -10.234 1 98.88 75 LYS B O 1
ATOM 1586 N N . GLU B 1 76 ? 3.895 10.141 -8.297 1 98.81 76 GLU B N 1
ATOM 1587 C CA . GLU B 1 76 ? 3.568 11.383 -7.605 1 98.81 76 GLU B CA 1
ATOM 1588 C C . GLU B 1 76 ? 4.359 11.523 -6.309 1 98.81 76 GLU B C 1
ATOM 1590 O O . GLU B 1 76 ? 4.781 10.523 -5.719 1 98.81 76 GLU B O 1
ATOM 1595 N N . VAL B 1 77 ? 4.637 12.719 -5.918 1 98.81 77 VAL B N 1
ATOM 1596 C CA . VAL B 1 77 ? 5.234 13.148 -4.656 1 98.81 77 VAL B CA 1
ATOM 1597 C C . VAL B 1 77 ? 4.367 14.234 -4.016 1 98.81 77 VAL B C 1
ATOM 1599 O O . VAL B 1 77 ? 4.148 15.289 -4.605 1 98.81 77 VAL B O 1
ATOM 1602 N N . VAL B 1 78 ? 3.85 13.914 -2.795 1 98.44 78 VAL B N 1
ATOM 1603 C CA . VAL B 1 78 ? 2.951 14.852 -2.141 1 98.44 78 VAL B CA 1
ATOM 1604 C C . VAL B 1 78 ? 3.381 15.062 -0.69 1 98.44 78 VAL B C 1
ATOM 1606 O O . VAL B 1 78 ? 3.48 14.102 0.076 1 98.44 78 VAL B O 1
ATOM 1609 N N . GLN B 1 79 ? 3.68 16.25 -0.346 1 98.06 79 GLN B N 1
ATOM 1610 C CA . GLN B 1 79 ? 3.891 16.578 1.058 1 98.06 79 GLN B CA 1
ATOM 1611 C C . GLN B 1 79 ? 2.572 16.938 1.74 1 98.06 79 GLN B C 1
ATOM 1613 O O . GLN B 1 79 ? 1.939 17.938 1.397 1 98.06 79 GLN B O 1
ATOM 1618 N N . THR B 1 80 ? 2.188 16.172 2.732 1 98 80 THR B N 1
ATOM 1619 C CA . THR B 1 80 ? 0.862 16.297 3.328 1 98 80 THR B CA 1
ATOM 1620 C C . THR B 1 80 ? 0.916 17.172 4.578 1 98 80 THR B C 1
ATOM 1622 O O . THR B 1 80 ? -0.117 17.641 5.059 1 98 80 THR B O 1
ATOM 1625 N N . SER B 1 81 ? 2.043 17.312 5.18 1 97.19 81 SER B N 1
ATOM 1626 C CA . SER B 1 81 ? 2.334 18.219 6.285 1 97.19 81 SER B CA 1
ATOM 1627 C C . SER B 1 81 ? 3.82 18.562 6.344 1 97.19 81 SER B C 1
ATOM 1629 O O . SER B 1 81 ? 4.586 18.172 5.453 1 97.19 81 SER B O 1
ATOM 1631 N N . ALA B 1 82 ? 4.207 19.219 7.406 1 95.19 82 ALA B N 1
ATOM 1632 C CA . ALA B 1 82 ? 5.617 19.562 7.578 1 95.19 82 ALA B CA 1
ATOM 1633 C C . ALA B 1 82 ? 6.465 18.297 7.754 1 95.19 82 ALA B C 1
ATOM 1635 O O . ALA B 1 82 ? 7.613 18.25 7.305 1 95.19 82 ALA B O 1
ATOM 1636 N N . ASP B 1 83 ? 5.789 17.203 8.289 1 97.19 83 ASP B N 1
ATOM 1637 C CA . ASP B 1 83 ? 6.629 16.062 8.672 1 97.19 83 ASP B CA 1
ATOM 1638 C C . ASP B 1 83 ? 6.137 14.773 8.016 1 97.19 83 ASP B C 1
ATOM 1640 O O . ASP B 1 83 ? 6.613 13.688 8.344 1 97.19 83 ASP B O 1
ATOM 1644 N N . TRP B 1 84 ? 5.148 14.93 7.141 1 98.56 84 TRP B N 1
ATOM 1645 C CA . TRP B 1 84 ? 4.66 13.727 6.48 1 98.56 84 TRP B CA 1
ATOM 1646 C C . TRP B 1 84 ? 4.516 13.953 4.977 1 98.56 84 TRP B C 1
ATOM 1648 O O . TRP B 1 84 ? 4.27 15.078 4.531 1 98.56 84 TRP B O 1
ATOM 1658 N N . ALA B 1 85 ? 4.699 12.906 4.238 1 98.75 85 ALA B N 1
ATOM 1659 C CA . ALA B 1 85 ? 4.562 12.891 2.785 1 98.75 85 ALA B CA 1
ATOM 1660 C C . ALA B 1 85 ? 4.254 11.484 2.277 1 98.75 85 ALA B C 1
ATOM 1662 O O . ALA B 1 85 ? 4.359 10.516 3.027 1 98.75 85 ALA B O 1
ATOM 1663 N N . PHE B 1 86 ? 3.812 11.406 1.049 1 98.94 86 PHE B N 1
ATOM 1664 C CA . PHE B 1 86 ? 3.75 10.102 0.414 1 98.94 86 PHE B CA 1
ATOM 1665 C C . PHE B 1 86 ? 4.273 10.164 -1.016 1 98.94 86 PHE B C 1
ATOM 1667 O O . PHE B 1 86 ? 4.309 11.234 -1.622 1 98.94 86 PHE B O 1
ATOM 1674 N N . VAL B 1 87 ? 4.77 9.086 -1.467 1 98.94 87 VAL B N 1
ATOM 1675 C CA . VAL B 1 87 ? 5.242 8.883 -2.832 1 98.94 87 VAL B CA 1
ATOM 1676 C C . VAL B 1 87 ? 4.605 7.617 -3.412 1 98.94 87 VAL B C 1
ATOM 1678 O O . VAL B 1 87 ? 4.535 6.586 -2.74 1 98.94 87 VAL B O 1
ATOM 1681 N N . ARG B 1 88 ? 4.059 7.738 -4.594 1 98.94 88 ARG B N 1
ATOM 1682 C CA . ARG B 1 88 ? 3.67 6.566 -5.375 1 98.94 88 ARG B CA 1
ATOM 1683 C C . ARG B 1 88 ? 4.68 6.281 -6.48 1 98.94 88 ARG B C 1
ATOM 1685 O O . ARG B 1 88 ? 5.164 7.207 -7.137 1 98.94 88 ARG B O 1
ATOM 1692 N N . SER B 1 89 ? 5.004 5.09 -6.602 1 98.88 89 SER B N 1
ATOM 1693 C CA . SER B 1 89 ? 5.875 4.66 -7.695 1 98.88 89 SER B CA 1
ATOM 1694 C C . SER B 1 89 ? 5.348 3.387 -8.352 1 98.88 89 SER B C 1
ATOM 1696 O O . SER B 1 89 ? 4.414 2.762 -7.848 1 98.88 89 SER B O 1
ATOM 1698 N N . ALA B 1 90 ? 5.867 3.109 -9.492 1 98.69 90 ALA B N 1
ATOM 1699 C CA . ALA B 1 90 ? 5.73 1.827 -10.18 1 98.69 90 ALA B CA 1
ATOM 1700 C C . ALA B 1 90 ? 7.09 1.291 -10.617 1 98.69 90 ALA B C 1
ATOM 1702 O O . ALA B 1 90 ? 7.977 2.062 -11 1 98.69 90 ALA B O 1
ATOM 1703 N N . THR B 1 91 ? 7.207 0.009 -10.5 1 98.31 91 THR B N 1
ATOM 1704 C CA . THR B 1 91 ? 8.43 -0.644 -10.953 1 98.31 91 THR B CA 1
ATOM 1705 C C . THR B 1 91 ? 8.117 -1.757 -11.945 1 98.31 91 THR B C 1
ATOM 1707 O O . THR B 1 91 ? 7.062 -2.389 -11.867 1 98.31 91 THR B O 1
ATOM 1710 N N . GLU B 1 92 ? 9.008 -1.91 -12.914 1 98.06 92 GLU B N 1
ATOM 1711 C CA . GLU B 1 92 ? 8.867 -2.963 -13.914 1 98.06 92 GLU B CA 1
ATOM 1712 C C . GLU B 1 92 ? 10.227 -3.486 -14.367 1 98.06 92 GLU B C 1
ATOM 1714 O O . GLU B 1 92 ? 11.195 -2.73 -14.422 1 98.06 92 GLU B O 1
ATOM 1719 N N . GLY B 1 93 ? 10.227 -4.766 -14.617 1 97.88 93 GLY B N 1
ATOM 1720 C CA . GLY B 1 93 ? 11.43 -5.449 -15.078 1 97.88 93 GLY B CA 1
ATOM 1721 C C . GLY B 1 93 ? 11.32 -6.961 -15.008 1 97.88 93 GLY B C 1
ATOM 1722 O O . GLY B 1 93 ? 10.375 -7.547 -15.539 1 97.88 93 GLY B O 1
ATOM 1723 N N . THR B 1 94 ? 12.344 -7.547 -14.289 1 98.12 94 THR B N 1
ATOM 1724 C CA . THR B 1 94 ? 12.336 -9 -14.219 1 98.12 94 THR B CA 1
ATOM 1725 C C . THR B 1 94 ? 12.641 -9.477 -12.797 1 98.12 94 THR B C 1
ATOM 1727 O O . THR B 1 94 ? 13.281 -8.766 -12.023 1 98.12 94 THR B O 1
ATOM 1730 N N . GLU B 1 95 ? 12.102 -10.656 -12.531 1 97.44 95 GLU B N 1
ATOM 1731 C CA . GLU B 1 95 ? 12.461 -11.453 -11.367 1 97.44 95 GLU B CA 1
ATOM 1732 C C . GLU B 1 95 ? 13.18 -12.734 -11.773 1 97.44 95 GLU B C 1
ATOM 1734 O O . GLU B 1 95 ? 12.828 -13.352 -12.781 1 97.44 95 GLU B O 1
ATOM 1739 N N . THR B 1 96 ? 14.117 -13.086 -10.984 1 98.19 96 THR B N 1
ATOM 1740 C CA . THR B 1 96 ? 14.812 -14.352 -11.172 1 98.19 96 THR B CA 1
ATOM 1741 C C . THR B 1 96 ? 14.617 -15.258 -9.961 1 98.19 96 THR B C 1
ATOM 1743 O O . THR B 1 96 ? 14.984 -14.898 -8.844 1 98.19 96 THR B O 1
ATOM 1746 N N . ASN B 1 97 ? 14.016 -16.422 -10.203 1 98.06 97 ASN B N 1
ATOM 1747 C CA . ASN B 1 97 ? 13.984 -17.438 -9.164 1 98.06 97 ASN B CA 1
ATOM 1748 C C . ASN B 1 97 ? 15.375 -18.031 -8.922 1 98.06 97 ASN B C 1
ATOM 1750 O O . ASN B 1 97 ? 15.922 -18.703 -9.789 1 98.06 97 ASN B O 1
ATOM 1754 N N . LYS B 1 98 ? 15.859 -17.906 -7.777 1 97.88 98 LYS B N 1
ATOM 1755 C CA . LYS B 1 98 ? 17.266 -18.281 -7.566 1 97.88 98 LYS B CA 1
ATOM 1756 C C . LYS B 1 98 ? 17.422 -19.781 -7.43 1 97.88 98 LYS B C 1
ATOM 1758 O O . LYS B 1 98 ? 18.5 -20.328 -7.684 1 97.88 98 LYS B O 1
ATOM 1763 N N . ALA B 1 99 ? 16.391 -20.406 -7.066 1 97.88 99 ALA B N 1
ATOM 1764 C CA . ALA B 1 99 ? 16.469 -21.859 -6.945 1 97.88 99 ALA B CA 1
ATOM 1765 C C . ALA B 1 99 ? 16.453 -22.531 -8.32 1 97.88 99 ALA B C 1
ATOM 1767 O O . ALA B 1 99 ? 17.156 -23.516 -8.539 1 97.88 99 ALA B O 1
ATOM 1768 N N . THR B 1 100 ? 15.781 -21.938 -9.289 1 98.12 100 THR B N 1
ATOM 1769 C CA . THR B 1 100 ? 15.594 -22.578 -10.586 1 98.12 100 THR B CA 1
ATOM 1770 C C . THR B 1 100 ? 16.359 -21.844 -11.68 1 98.12 100 THR B C 1
ATOM 1772 O O . THR B 1 100 ? 16.594 -22.391 -12.758 1 98.12 100 THR B O 1
ATOM 1775 N N . GLY B 1 101 ? 16.547 -20.562 -11.484 1 97.94 101 GLY B N 1
ATOM 1776 C CA . GLY B 1 101 ? 17.172 -19.734 -12.5 1 97.94 101 GLY B CA 1
ATOM 1777 C C . GLY B 1 101 ? 16.203 -19.156 -13.5 1 97.94 101 GLY B C 1
ATOM 1778 O O . GLY B 1 101 ? 16.594 -18.422 -14.398 1 97.94 101 GLY B O 1
ATOM 1779 N N . VAL B 1 102 ? 14.93 -19.469 -13.367 1 98.12 102 VAL B N 1
ATOM 1780 C CA . VAL B 1 102 ? 13.906 -19.016 -14.297 1 98.12 102 VAL B CA 1
ATOM 1781 C C . VAL B 1 102 ? 13.695 -17.516 -14.141 1 98.12 102 VAL B C 1
ATOM 1783 O O . VAL B 1 102 ? 13.562 -17.016 -13.023 1 98.12 102 VAL B O 1
ATOM 1786 N N . VAL B 1 103 ? 13.703 -16.75 -15.273 1 98.06 103 VAL B N 1
ATOM 1787 C CA . VAL B 1 103 ? 13.484 -15.312 -15.328 1 98.06 103 VAL B CA 1
ATOM 1788 C C . VAL B 1 103 ? 12.078 -15.023 -15.852 1 98.06 103 VAL B C 1
ATOM 1790 O O . VAL B 1 103 ? 11.68 -15.547 -16.906 1 98.06 103 VAL B O 1
ATOM 1793 N N . THR B 1 104 ? 11.32 -14.25 -15.133 1 97.56 104 THR B N 1
ATOM 1794 C CA . THR B 1 104 ? 9.977 -13.891 -15.547 1 97.56 104 THR B CA 1
ATOM 1795 C C . THR B 1 104 ? 9.773 -12.383 -15.477 1 97.56 104 THR B C 1
ATOM 1797 O O . THR B 1 104 ? 10.367 -11.711 -14.625 1 97.56 104 THR B O 1
ATOM 1800 N N . PRO B 1 105 ? 9.008 -11.789 -16.406 1 97.5 105 PRO B N 1
ATOM 1801 C CA . PRO B 1 105 ? 8.648 -10.375 -16.25 1 97.5 105 PRO B CA 1
ATOM 1802 C C . PRO B 1 105 ? 7.883 -10.102 -14.953 1 97.5 105 PRO B C 1
ATOM 1804 O O . PRO B 1 105 ? 7.156 -10.969 -14.461 1 97.5 105 PRO B O 1
ATOM 1807 N N . ALA B 1 106 ? 8.133 -8.922 -14.422 1 97.12 106 ALA B N 1
ATOM 1808 C CA . ALA B 1 106 ? 7.438 -8.531 -13.203 1 97.12 106 ALA B CA 1
ATOM 1809 C C . ALA B 1 106 ? 7.176 -7.023 -13.18 1 97.12 106 ALA B C 1
ATOM 1811 O O . ALA B 1 106 ? 7.949 -6.246 -13.734 1 97.12 106 ALA B O 1
ATOM 1812 N N . ALA B 1 107 ? 6.125 -6.672 -12.578 1 98.25 107 ALA B N 1
ATOM 1813 C CA . ALA B 1 107 ? 5.75 -5.277 -12.344 1 98.25 107 ALA B CA 1
ATOM 1814 C C . ALA B 1 107 ? 5.098 -5.105 -10.977 1 98.25 107 ALA B C 1
ATOM 1816 O O . ALA B 1 107 ? 4.348 -5.973 -10.523 1 98.25 107 ALA B O 1
ATOM 1817 N N . TYR B 1 108 ? 5.41 -4.02 -10.352 1 98.25 108 TYR B N 1
ATOM 1818 C CA . TYR B 1 108 ? 4.867 -3.688 -9.039 1 98.25 108 TYR B CA 1
ATOM 1819 C C . TYR B 1 108 ? 4.383 -2.242 -9 1 98.25 108 TYR B C 1
ATOM 1821 O O . TYR B 1 108 ? 4.656 -1.464 -9.914 1 98.25 108 TYR B O 1
ATOM 1829 N N . GLN B 1 109 ? 3.607 -1.941 -7.973 1 98.75 109 GLN B N 1
ATOM 1830 C CA . GLN B 1 109 ? 3.197 -0.584 -7.625 1 98.75 109 GLN B CA 1
ATOM 1831 C C . GLN B 1 109 ? 3.318 -0.338 -6.125 1 98.75 109 GLN B C 1
ATOM 1833 O O . GLN B 1 109 ? 3.053 -1.233 -5.32 1 98.75 109 GLN B O 1
ATOM 1838 N N . GLU B 1 110 ? 3.82 0.858 -5.777 1 98.81 110 GLU B N 1
ATOM 1839 C CA . GLU B 1 110 ? 4.227 1.089 -4.395 1 98.81 110 GLU B CA 1
ATOM 1840 C C . GLU B 1 110 ? 3.596 2.361 -3.838 1 98.81 110 GLU B C 1
ATOM 1842 O O . GLU B 1 110 ? 3.404 3.336 -4.566 1 98.81 110 GLU B O 1
ATOM 1847 N N . LEU B 1 111 ? 3.307 2.354 -2.574 1 99 111 LEU B N 1
ATOM 1848 C CA . LEU B 1 111 ? 2.932 3.514 -1.773 1 99 111 LEU B CA 1
ATOM 1849 C C . LEU B 1 111 ? 3.877 3.686 -0.589 1 99 111 LEU B C 1
ATOM 1851 O O . LEU B 1 111 ? 3.916 2.84 0.307 1 99 111 LEU B O 1
ATOM 1855 N N . PHE B 1 112 ? 4.68 4.746 -0.637 1 99 112 PHE B N 1
ATOM 1856 C CA . PHE B 1 112 ? 5.547 5.152 0.466 1 99 112 PHE B CA 1
ATOM 1857 C C . PHE B 1 112 ? 4.871 6.219 1.316 1 99 112 PHE B C 1
ATOM 1859 O O . PHE B 1 112 ? 4.434 7.25 0.798 1 99 112 PHE B O 1
ATOM 1866 N N . LEU B 1 113 ? 4.742 5.965 2.535 1 98.94 113 LEU B N 1
ATOM 1867 C CA . LEU B 1 113 ? 4.453 7.012 3.508 1 98.94 113 LEU B CA 1
ATOM 1868 C C . LEU B 1 113 ? 5.707 7.398 4.285 1 98.94 113 LEU B C 1
ATOM 1870 O O . LEU B 1 113 ? 6.281 6.57 4.996 1 98.94 113 LEU B O 1
ATOM 1874 N N . LEU B 1 114 ? 6.137 8.656 4.141 1 98.94 114 LEU B N 1
ATOM 1875 C CA . LEU B 1 114 ? 7.414 9.102 4.688 1 98.94 114 LEU B CA 1
ATOM 1876 C C . LEU B 1 114 ? 7.207 10.078 5.84 1 98.94 114 LEU B C 1
ATOM 1878 O O . LEU B 1 114 ? 6.254 10.859 5.828 1 98.94 114 LEU B O 1
ATOM 1882 N N . ARG B 1 115 ? 8.055 9.969 6.75 1 98.81 115 ARG B N 1
ATOM 1883 C CA . ARG B 1 115 ? 8.078 10.867 7.898 1 98.81 115 ARG B CA 1
ATOM 1884 C C . ARG B 1 115 ? 9.43 11.57 8.016 1 98.81 115 ARG B C 1
ATOM 1886 O O . ARG B 1 115 ? 10.477 10.945 7.828 1 98.81 115 ARG B O 1
ATOM 1893 N N . LYS B 1 116 ? 9.344 12.797 8.344 1 98 116 LYS B N 1
ATOM 1894 C CA . LYS B 1 116 ? 10.555 13.586 8.555 1 98 116 LYS B CA 1
ATOM 1895 C C . LYS B 1 116 ? 11.031 13.492 10 1 98 116 LYS B C 1
ATOM 1897 O O . LYS B 1 116 ? 10.242 13.664 10.93 1 98 116 LYS B O 1
ATOM 1902 N N . SER B 1 117 ? 12.281 13.203 10.164 1 95.5 117 SER B N 1
ATOM 1903 C CA . SER B 1 117 ? 12.859 13.133 11.5 1 95.5 117 SER B CA 1
ATOM 1904 C C . SER B 1 117 ? 13.117 14.523 12.07 1 95.5 117 SER B C 1
ATOM 1906 O O . SER B 1 117 ? 13 15.523 11.352 1 95.5 117 SER B O 1
ATOM 1908 N N . ALA B 1 118 ? 13.5 14.43 13.32 1 89.5 118 ALA B N 1
ATOM 1909 C CA . ALA B 1 118 ? 13.844 15.688 13.992 1 89.5 118 ALA B CA 1
ATOM 1910 C C . ALA B 1 118 ? 15.094 16.312 13.375 1 89.5 118 ALA B C 1
ATOM 1912 O O . ALA B 1 118 ? 15.266 17.531 13.414 1 89.5 118 ALA B O 1
ATOM 1913 N N . THR B 1 119 ? 15.93 15.5 12.742 1 90.38 119 THR B N 1
ATOM 1914 C CA . THR B 1 119 ? 17.156 15.992 12.133 1 90.38 119 THR B CA 1
ATOM 1915 C C . THR B 1 119 ? 16.922 16.391 10.68 1 90.38 119 THR B C 1
ATOM 1917 O O . THR B 1 119 ? 17.844 16.828 9.992 1 90.38 119 THR B O 1
ATOM 1920 N N . GLY B 1 120 ? 15.719 1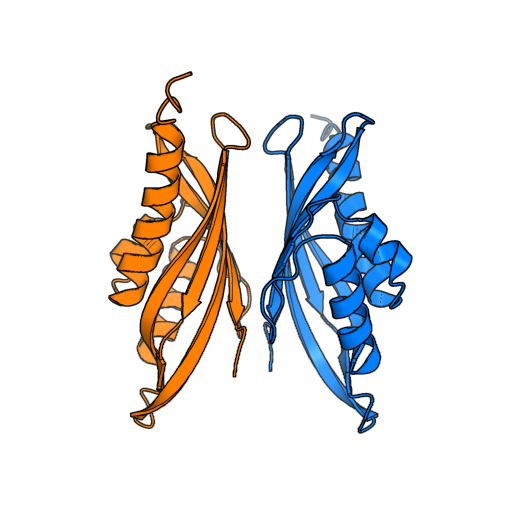6.172 10.219 1 92.81 120 GLY B N 1
ATOM 1921 C CA . GLY B 1 120 ? 15.352 16.703 8.914 1 92.81 120 GLY B CA 1
ATOM 1922 C C . GLY B 1 120 ? 15.391 15.648 7.82 1 92.81 120 GLY B C 1
ATOM 1923 O O . GLY B 1 120 ? 15.117 15.945 6.656 1 92.81 120 GLY B O 1
ATOM 1924 N N . SER B 1 121 ? 15.641 14.453 8.125 1 96.56 121 SER B N 1
ATOM 1925 C CA . SER B 1 121 ? 15.719 13.398 7.125 1 96.56 121 SER B CA 1
ATOM 1926 C C . SER B 1 121 ? 14.367 12.734 6.902 1 96.56 121 SER B C 1
ATOM 1928 O O . SER B 1 121 ? 13.633 12.477 7.859 1 96.56 121 SER B O 1
ATOM 1930 N N . TRP B 1 122 ? 14.07 12.555 5.625 1 98.56 122 TRP B N 1
ATOM 1931 C CA . TRP B 1 122 ? 12.859 11.812 5.273 1 98.56 122 TRP B CA 1
ATOM 1932 C C . TRP B 1 122 ? 13.133 10.32 5.199 1 98.56 122 TRP B C 1
ATOM 1934 O O . TRP B 1 122 ? 14.102 9.891 4.566 1 98.56 122 TRP B O 1
ATOM 1944 N N . GLN B 1 123 ? 12.297 9.562 5.883 1 98.81 123 GLN B N 1
ATOM 1945 C CA . GLN B 1 123 ? 12.406 8.109 5.867 1 98.81 123 GLN B CA 1
ATOM 1946 C C . GLN B 1 123 ? 11.031 7.457 5.719 1 98.81 123 GLN B C 1
ATOM 1948 O O . GLN B 1 123 ? 10.008 8.07 6.043 1 98.81 123 GLN B O 1
ATOM 1953 N N . THR B 1 124 ? 11.055 6.277 5.227 1 98.94 124 THR B N 1
ATOM 1954 C CA . THR B 1 124 ? 9.812 5.539 5.027 1 98.94 124 THR B CA 1
ATOM 1955 C C . THR B 1 124 ? 9.281 5.004 6.352 1 98.94 124 THR B C 1
ATOM 1957 O O . THR B 1 124 ? 9.961 4.234 7.035 1 98.94 124 THR B O 1
ATOM 1960 N N . ALA B 1 125 ? 8.086 5.426 6.715 1 98.94 125 ALA B N 1
ATOM 1961 C CA . ALA B 1 125 ? 7.434 4.949 7.93 1 98.94 125 ALA B CA 1
ATOM 1962 C C . ALA B 1 125 ? 6.52 3.764 7.637 1 98.94 125 ALA B C 1
ATOM 1964 O O . ALA B 1 125 ? 6.457 2.809 8.414 1 98.94 125 ALA B O 1
ATOM 1965 N N . ARG B 1 126 ? 5.773 3.781 6.562 1 98.94 126 ARG B N 1
ATOM 1966 C CA . ARG B 1 126 ? 4.93 2.709 6.043 1 98.94 126 ARG B CA 1
ATOM 1967 C C . ARG B 1 126 ? 5.152 2.52 4.547 1 98.94 126 ARG B C 1
ATOM 1969 O O . ARG B 1 126 ? 5.25 3.494 3.799 1 98.94 126 ARG B O 1
ATOM 1976 N N . TYR B 1 127 ? 5.301 1.312 4.16 1 98.94 127 TYR B N 1
ATOM 1977 C CA . TYR B 1 127 ? 5.523 0.944 2.766 1 98.94 127 TYR B CA 1
ATOM 1978 C C . TYR B 1 127 ? 4.633 -0.223 2.361 1 98.94 127 TYR B C 1
ATOM 1980 O O . TYR B 1 127 ? 4.645 -1.275 3.004 1 98.94 127 TYR B O 1
ATOM 1988 N N . CYS B 1 128 ? 3.795 -0 1.377 1 98.94 128 CYS B N 1
ATOM 1989 C CA . CYS B 1 128 ? 2.949 -1.051 0.821 1 98.94 128 CYS B CA 1
ATOM 1990 C C . CYS B 1 128 ? 3.201 -1.22 -0.673 1 98.94 128 CYS B C 1
ATOM 1992 O O . CYS B 1 128 ? 3.301 -0.233 -1.405 1 98.94 128 CYS B O 1
ATOM 1994 N N . THR B 1 129 ? 3.344 -2.402 -1.074 1 98.81 129 THR B N 1
ATOM 1995 C CA . THR B 1 129 ? 3.576 -2.719 -2.479 1 98.81 129 THR B CA 1
ATOM 1996 C C . THR B 1 129 ? 2.727 -3.91 -2.914 1 98.81 129 THR B C 1
ATOM 1998 O O . THR B 1 129 ? 2.482 -4.824 -2.125 1 98.81 129 THR B O 1
ATOM 2001 N N . SER B 1 130 ? 2.256 -3.852 -4.113 1 98 130 SER B N 1
ATOM 2002 C CA . SER B 1 130 ? 1.491 -4.941 -4.707 1 98 130 SER B CA 1
ATOM 2003 C C . SER B 1 130 ? 2.016 -5.293 -6.098 1 98 130 SER B C 1
ATOM 2005 O O . SER B 1 130 ? 2.486 -4.414 -6.828 1 98 130 SER B O 1
ATOM 2007 N N . LYS B 1 131 ? 1.921 -6.578 -6.395 1 97.19 131 LYS B N 1
ATOM 2008 C CA . LYS B 1 131 ? 2.363 -7.051 -7.703 1 97.19 131 LYS B CA 1
ATOM 2009 C C . LYS B 1 131 ? 1.269 -6.875 -8.75 1 97.19 131 LYS B C 1
ATOM 2011 O O . LYS B 1 131 ? 0.114 -7.242 -8.516 1 97.19 131 LYS B O 1
ATOM 2016 N N . ILE B 1 132 ? 1.525 -6.281 -9.867 1 96.31 132 ILE B N 1
ATOM 2017 C CA . ILE B 1 132 ? 0.597 -6.039 -10.961 1 96.31 132 ILE B CA 1
ATOM 2018 C C . ILE B 1 132 ? 0.486 -7.289 -11.836 1 96.31 132 ILE B C 1
ATOM 2020 O O . ILE B 1 132 ? -0.612 -7.672 -12.242 1 96.31 132 ILE B O 1
ATOM 2024 N N . SER B 1 133 ? 1.496 -7.793 -12.312 1 78.06 133 SER B N 1
ATOM 2025 C CA . SER B 1 133 ? 1.489 -8.922 -13.242 1 78.06 133 SER B CA 1
ATOM 2026 C C . SER B 1 133 ? 2.211 -10.125 -12.648 1 78.06 133 SER B C 1
ATOM 2028 O O . SER B 1 133 ? 3.195 -9.977 -11.922 1 78.06 133 SER B O 1
ATOM 2030 N N . PRO B 1 134 ? 1.495 -11.398 -12.945 1 61.03 134 PRO B N 1
ATOM 2031 C CA . PRO B 1 134 ? 2.27 -12.578 -12.562 1 61.03 134 PRO B CA 1
ATOM 2032 C C . PRO B 1 134 ? 3.545 -12.742 -13.391 1 61.03 134 PRO B C 1
ATOM 2034 O O . PRO B 1 134 ? 3.65 -12.188 -14.484 1 61.03 134 PRO B O 1
#

Secondary structure (DSSP, 8-state):
------HHHHHHHHHHHHHHHHHHTT-HHHHHHTEEEEEEEE-TTSPPEESHHHHHHHHHHHHHHEEEEEEEEEEEEEE-SSSEEEEEEEEEEEEEETTT--EEEEEEEEEEEEEE-TTS-EEEEEEEEEE---/------HHHHHHHHHHHHHHHHHHTT-HHHHHHTEEEEEEEE-TTSPPEESHHHHHHHHHHHHHHEEEEEEEEEEEEEE-SSSEEEEEEEEEEEEEETTT--EEEEEEEEEEEEEE-TTS-EEEEEEEEEEEE-

InterPro domains:
  IPR032710 NTF2-like domain superfamily [SSF54427] (6-130)
  IPR037401 SnoaL-like domain [PF12680] (18-107)

Foldseek 3Di:
DPPPPPVLLVQQVVLVVQLVVCLLVLPLVSNLVQADQQAWEAEPPDDIQTGSVSSSVVSVVVVVFKHDDKDKDWDDWADPDPFKIKTKMKIWDWMAGPVVRDIDTWIKIKIFIWTADPVGHIHGRYMYMYTDDD/DPPPPPVLLVQQVVLVVQLVVCLLVLPLVSNLVQADQQAWEAEPPDDIQTGSVSSSVVSVVVVVFKHDDKDKDWDDWADPDPFKIKTKMKIWDWMAGPVVRDIDTWIKIKIFIWTADPVGHIHGRYIHMYTDDD

Nearest PDB structures (foldseek):
  3d9r-assembly2_D  TM=9.972E-01  e=5.159E-25  Pectobacterium atrosepticum
  5kvb-assembly1_A  TM=8.591E-01  e=3.092E-06  Novosphingobium barchaimii LL02
  3s5c-assembly1_B  TM=8.639E-01  e=3.283E-06  uncultured organism
  3a76-assembly1_A  TM=8.677E-01  e=5.990E-06  Sphingomonas paucimobilis
  6p7l-assembly1_D  TM=7.602E-01  e=2.861E-05  Streptomyces sp. CM020

Radius of gyration: 18.49 Å; Cα contacts (8 Å, |Δi|>4): 583; chains: 2; bounding box: 43×56×49 Å